Protein AF-A0A2V8PQN3-F1 (afdb_monomer)

Nearest PDB structures (foldseek):
  4ynn-assembly1_A  TM=1.897E-01  e=2.931E+00  Legionella pneumophila subsp. pneumophila str. Philadelphia 1
  4au2-assembly2_C  TM=2.249E-01  e=3.742E+00  Canis lupus familiaris
  3pv5-assembly1_C  TM=2.012E-01  e=5.078E+00  Legionella fallonii
  7vop-assembly1_O  TM=2.012E-01  e=6.482E+00  Xenopus laevis

Mean predicted aligned error: 11.82 Å

Foldseek 3Di:
DDDDDDDDDDDDDDDDDDDDDDDDDDPDPPDDPDPDAQKDKDWDQDPLFIWIWIAFDQAFLVVNQQVVLCNFPQSAAEAEDPVNRRDGDHDGDGGHTPLVVLCVSAVQKKWKWKWFFAQDVVQFIHTGTRYIYRDDPPDDDDPDDPVVVPQPQPPDDDDDDDPDPVRVVVVVVVCCVQWDWDADPQFIFTFHDFDQLVSNVVVVCVNLVAEEGERDPPAQVVNRRDTDGDGDGGHHVVRCRRHPHHRQKMWIWMARSNVRDIRTHYIYRHHNVVVVVVVVVDD

Structure (mmCIF, N/CA/C/O backbone):
data_AF-A0A2V8PQN3-F1
#
_entry.id   AF-A0A2V8PQN3-F1
#
loop_
_atom_site.group_PDB
_atom_site.id
_atom_site.type_symbol
_atom_site.label_atom_id
_atom_site.label_alt_id
_atom_site.label_comp_id
_atom_site.label_asym_id
_atom_site.label_entity_id
_atom_site.label_seq_id
_atom_site.pdbx_PDB_ins_code
_atom_site.Cartn_x
_atom_site.Cartn_y
_atom_site.Cartn_z
_atom_site.occupancy
_atom_site.B_iso_or_equiv
_atom_site.auth_seq_id
_atom_site.auth_comp_id
_atom_site.auth_asym_id
_atom_site.auth_atom_id
_atom_site.pdbx_PDB_model_num
ATOM 1 N N . MET A 1 1 ? -54.271 58.946 -7.258 1.00 37.59 1 MET A N 1
ATOM 2 C CA . MET A 1 1 ? -55.584 58.322 -7.532 1.00 37.59 1 MET A CA 1
ATOM 3 C C . MET A 1 1 ? -56.012 57.557 -6.284 1.00 37.59 1 MET A C 1
ATOM 5 O O . MET A 1 1 ? -55.137 57.056 -5.590 1.00 37.59 1 MET A O 1
ATOM 9 N N . PHE A 1 2 ? -57.313 57.516 -5.989 1.00 23.11 2 PHE A N 1
ATOM 10 C CA . PHE A 1 2 ? -57.946 56.608 -5.009 1.00 23.11 2 PHE A CA 1
ATOM 11 C C . PHE A 1 2 ? -57.901 55.151 -5.552 1.00 23.11 2 PHE A C 1
ATOM 13 O O . PHE A 1 2 ? -57.575 54.997 -6.727 1.00 23.11 2 PHE A O 1
ATOM 20 N N . ALA A 1 3 ? -58.197 54.039 -4.860 1.00 28.50 3 ALA A N 1
ATOM 21 C CA . ALA A 1 3 ? -58.683 53.682 -3.505 1.00 28.50 3 ALA A CA 1
ATOM 22 C C . ALA A 1 3 ? -58.125 52.260 -3.160 1.00 28.50 3 ALA A C 1
ATOM 24 O O . ALA A 1 3 ? -57.446 51.689 -4.008 1.00 28.50 3 ALA A O 1
ATOM 25 N N . GLY A 1 4 ? -58.346 51.583 -2.019 1.00 27.36 4 GLY A N 1
ATOM 26 C CA . GLY A 1 4 ? -59.127 51.795 -0.777 1.00 27.36 4 GLY A CA 1
ATOM 27 C C . GLY A 1 4 ? -58.642 50.785 0.307 1.00 27.36 4 GLY A C 1
ATOM 28 O O . GLY A 1 4 ? -57.874 49.890 -0.025 1.00 27.36 4 GLY A O 1
ATOM 29 N N . VAL A 1 5 ? -58.882 50.905 1.626 1.00 26.56 5 VAL A N 1
ATOM 30 C CA . VAL A 1 5 ? -60.178 50.873 2.364 1.00 26.56 5 VAL A CA 1
ATOM 31 C C . VAL A 1 5 ? -60.968 49.592 2.000 1.00 26.56 5 VAL A C 1
ATOM 33 O O . VAL A 1 5 ? -61.240 49.404 0.822 1.00 26.56 5 VAL A O 1
ATOM 36 N N . THR A 1 6 ? -61.349 48.642 2.875 1.00 31.36 6 THR A N 1
ATOM 37 C CA . THR A 1 6 ? -61.530 48.552 4.358 1.00 31.36 6 THR A CA 1
ATOM 38 C C . THR A 1 6 ? -61.310 47.085 4.807 1.00 31.36 6 THR A C 1
ATOM 40 O O . THR A 1 6 ? -61.286 46.205 3.954 1.00 31.36 6 THR A O 1
ATOM 43 N N . VAL A 1 7 ? -61.096 46.738 6.084 1.00 33.31 7 VAL A N 1
ATOM 44 C CA . VAL A 1 7 ? -62.106 46.376 7.127 1.00 33.31 7 VAL A CA 1
ATOM 45 C C . VAL A 1 7 ? -61.297 45.849 8.346 1.00 33.31 7 VAL A C 1
ATOM 47 O O . VAL A 1 7 ? -60.252 45.252 8.107 1.00 33.31 7 VAL A O 1
ATOM 50 N N . SER A 1 8 ? -61.668 45.866 9.638 1.00 34.38 8 SER A N 1
ATOM 51 C CA . SER A 1 8 ? -62.447 46.739 10.556 1.00 34.38 8 SER A CA 1
ATOM 52 C C . SER A 1 8 ? -62.322 46.120 11.971 1.00 34.38 8 SER A C 1
ATOM 54 O O . SER A 1 8 ? -62.414 44.899 12.068 1.00 34.38 8 SER A O 1
ATOM 56 N N . GLY A 1 9 ? -62.170 46.882 13.073 1.00 29.66 9 GLY A N 1
ATOM 57 C CA . GLY A 1 9 ? -62.086 46.242 14.411 1.00 29.66 9 GLY A CA 1
ATOM 58 C C . GLY A 1 9 ? -61.609 47.053 15.633 1.00 29.66 9 GLY A C 1
ATOM 59 O O . GLY A 1 9 ? -60.678 46.628 16.298 1.00 29.66 9 GLY A O 1
ATOM 60 N N . VAL A 1 10 ? -62.252 48.187 15.935 1.00 30.30 10 VAL A N 1
ATOM 61 C CA . VAL A 1 10 ? -62.466 48.775 17.291 1.00 30.30 10 VAL A CA 1
ATOM 62 C C . VAL A 1 10 ? -61.341 48.692 18.366 1.00 30.30 10 VAL A C 1
ATOM 64 O O . VAL A 1 10 ? -61.253 47.747 19.140 1.00 30.30 10 VAL A O 1
ATOM 67 N N . THR A 1 11 ? -60.596 49.798 18.488 1.00 26.70 11 THR A N 1
ATOM 68 C CA . THR A 1 11 ? -60.352 50.619 19.708 1.00 26.70 11 THR A CA 1
ATOM 69 C C . THR A 1 11 ? -60.222 49.992 21.115 1.00 26.70 11 THR A C 1
ATOM 71 O O . THR A 1 11 ? -61.223 49.558 21.673 1.00 26.70 11 THR A O 1
ATOM 74 N N . ILE A 1 12 ? -59.085 50.254 21.797 1.00 29.83 12 ILE A N 1
ATOM 75 C CA . ILE A 1 12 ? -59.033 50.782 23.192 1.00 29.83 12 ILE A CA 1
ATOM 76 C C . ILE A 1 12 ? -57.883 51.820 23.310 1.00 29.83 12 ILE A C 1
ATOM 78 O O . ILE A 1 12 ? -56.836 51.652 22.689 1.00 29.83 12 ILE A O 1
ATOM 82 N N . HIS A 1 13 ? -58.085 52.900 24.080 1.00 29.12 13 HIS A N 1
ATOM 83 C CA . HIS A 1 13 ? -57.122 53.991 24.337 1.00 29.12 13 HIS A CA 1
ATOM 84 C C . HIS A 1 13 ? -56.134 53.725 25.508 1.00 29.12 13 HIS A C 1
ATOM 86 O O . HIS A 1 13 ? -56.371 52.880 26.367 1.00 29.12 13 HIS A O 1
ATOM 92 N N . GLN A 1 14 ? -55.057 54.526 25.532 1.00 26.73 14 GLN A N 1
ATOM 93 C CA . GLN A 1 14 ? -54.122 54.867 26.639 1.00 26.73 14 GLN A CA 1
ATOM 94 C C . GLN A 1 14 ? -54.826 55.198 27.989 1.00 26.73 14 GLN A C 1
ATOM 96 O O . GLN A 1 14 ? -56.019 55.478 27.973 1.00 26.73 14 GLN A O 1
ATOM 101 N N . GLU A 1 15 ? -54.226 55.276 29.194 1.00 29.89 15 GLU A N 1
ATOM 102 C CA . GLU A 1 15 ? -52.849 55.257 29.776 1.00 29.89 15 GLU A CA 1
ATOM 103 C C . GLU A 1 15 ? -53.002 55.116 31.334 1.00 29.89 15 GLU A C 1
ATOM 105 O O . GLU A 1 15 ? -54.129 54.898 31.781 1.00 29.89 15 GLU A O 1
ATOM 110 N N . PRO A 1 16 ? -52.014 55.376 32.233 1.00 35.66 16 PRO A N 1
ATOM 111 C CA . PRO A 1 16 ? -50.565 55.118 32.232 1.00 35.66 16 PRO A CA 1
ATOM 112 C C . PRO A 1 16 ? -50.090 54.324 33.486 1.00 35.66 16 PRO A C 1
ATOM 114 O O . PRO A 1 16 ? -50.658 54.432 34.573 1.00 35.66 16 PRO A O 1
ATOM 117 N N . GLY A 1 17 ? -48.962 53.602 33.397 1.00 27.44 17 GLY A N 1
ATOM 118 C CA . GLY A 1 17 ? -48.440 52.768 34.500 1.00 27.44 17 GLY A CA 1
ATOM 119 C C . GLY A 1 17 ? -46.912 52.746 34.644 1.00 27.44 17 GLY A C 1
ATOM 120 O O . GLY A 1 17 ? -46.283 51.759 34.294 1.00 27.44 17 GLY A O 1
ATOM 121 N N . LYS A 1 18 ? -46.336 53.842 35.163 1.00 31.61 18 LYS A N 1
ATOM 122 C CA . LYS A 1 18 ? -44.946 54.040 35.660 1.00 31.61 18 LYS A CA 1
ATOM 123 C C . LYS A 1 18 ? -43.845 53.041 35.233 1.00 31.61 18 LYS A C 1
ATOM 125 O O . LYS A 1 18 ? -43.709 51.949 35.777 1.00 31.61 18 LYS A O 1
ATOM 130 N N . LEU A 1 19 ? -42.913 53.563 34.432 1.00 32.84 19 LEU A N 1
ATOM 131 C CA . LEU A 1 19 ? -41.550 53.051 34.243 1.00 32.84 19 LEU A CA 1
ATOM 132 C C . LEU A 1 19 ? -40.841 52.688 35.564 1.00 32.84 19 LEU A C 1
ATOM 134 O O . LEU A 1 19 ? -40.749 53.518 36.471 1.00 32.84 19 LEU A O 1
ATOM 138 N N . LYS A 1 20 ? -40.171 51.530 35.581 1.00 32.00 20 LYS A N 1
ATOM 139 C CA . LYS A 1 20 ? -38.847 51.384 36.205 1.00 32.00 20 LYS A CA 1
ATOM 140 C C . LYS A 1 20 ? -37.936 50.565 35.296 1.00 32.00 20 LYS A C 1
ATOM 142 O O . LYS A 1 20 ? -38.192 49.394 35.040 1.00 32.00 20 LYS A O 1
ATOM 147 N N . GLN A 1 21 ? -36.860 51.196 34.835 1.00 36.12 21 GLN A N 1
ATOM 148 C CA . GLN A 1 21 ? -35.720 50.493 34.256 1.00 36.12 21 GLN A CA 1
ATOM 149 C C . GLN A 1 21 ? -35.098 49.581 35.319 1.00 36.12 21 GLN A C 1
ATOM 151 O O . GLN A 1 21 ? -34.947 49.987 36.471 1.00 36.12 21 GLN A O 1
ATOM 156 N N . ASN A 1 22 ? -34.652 48.397 34.912 1.00 32.12 22 ASN A N 1
ATOM 157 C CA . ASN A 1 22 ? -33.513 47.747 35.546 1.00 32.12 22 ASN A CA 1
ATOM 158 C C . ASN A 1 22 ? -32.646 47.140 34.443 1.00 32.12 22 ASN A C 1
ATOM 160 O O . ASN A 1 22 ? -33.161 46.532 33.505 1.00 32.12 22 ASN A O 1
ATOM 164 N N . ALA A 1 23 ? -31.344 47.405 34.509 1.00 34.22 23 ALA A N 1
ATOM 165 C CA . ALA A 1 23 ? -30.432 47.185 33.395 1.00 34.22 23 ALA A CA 1
ATOM 166 C C . ALA A 1 23 ? -30.283 45.695 33.051 1.00 34.22 23 ALA A C 1
ATOM 168 O O . ALA A 1 23 ? -30.083 44.855 33.932 1.00 34.22 23 ALA A O 1
ATOM 169 N N . ALA A 1 24 ? -30.317 45.383 31.754 1.00 37.66 24 ALA A N 1
ATOM 170 C CA . ALA A 1 24 ? -30.002 44.053 31.258 1.00 37.66 24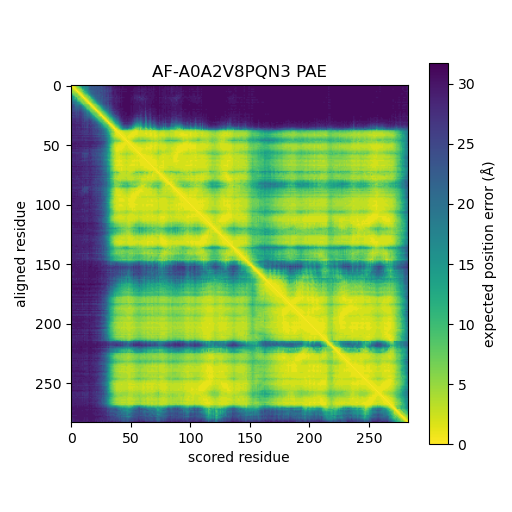 ALA A CA 1
ATOM 171 C C . ALA A 1 24 ? -28.520 43.743 31.519 1.00 37.66 24 ALA A C 1
ATOM 173 O O . ALA A 1 24 ? -27.625 44.303 30.885 1.00 37.66 24 ALA A O 1
ATOM 174 N N . LYS A 1 25 ? -28.262 42.836 32.461 1.00 35.97 25 LYS A N 1
ATOM 175 C CA . LYS A 1 25 ? -26.946 42.224 32.646 1.00 35.97 25 LYS A CA 1
ATOM 176 C C . LYS A 1 25 ? -26.734 41.248 31.478 1.00 35.97 25 LYS A C 1
ATOM 178 O O . LYS A 1 25 ? -27.606 40.400 31.282 1.00 35.97 25 LYS A O 1
ATOM 183 N N . PRO A 1 26 ? -25.650 41.346 30.686 1.00 38.25 26 PRO A N 1
ATOM 184 C CA . PRO A 1 26 ? -25.450 40.440 29.562 1.00 38.25 26 PRO A CA 1
ATOM 185 C C . PRO A 1 26 ? -25.343 39.004 30.078 1.00 38.25 26 PRO A C 1
ATOM 187 O O . PRO A 1 26 ? -24.564 38.716 30.988 1.00 38.25 26 PRO A O 1
ATOM 190 N N . ALA A 1 27 ? -26.161 38.114 29.517 1.00 37.09 27 ALA A N 1
ATOM 191 C CA . ALA A 1 27 ? -26.140 36.701 29.854 1.00 37.09 27 ALA A CA 1
ATOM 192 C C . ALA A 1 27 ? -24.872 36.072 29.269 1.00 37.09 27 ALA A C 1
ATOM 194 O O . ALA A 1 27 ? -24.815 35.739 28.087 1.00 37.09 27 ALA A O 1
ATOM 195 N N . THR A 1 28 ? -23.838 35.931 30.098 1.00 36.22 28 THR A N 1
ATOM 196 C CA . THR A 1 28 ? -22.641 35.175 29.739 1.00 36.22 28 THR A CA 1
ATOM 197 C C . THR A 1 28 ? -23.037 33.714 29.566 1.00 36.22 28 THR A C 1
ATOM 199 O O . THR A 1 28 ? -23.282 33.019 30.553 1.00 36.22 28 THR A O 1
ATOM 202 N N . THR A 1 29 ? -23.108 33.241 28.323 1.00 39.56 29 THR A N 1
ATOM 203 C CA . THR A 1 29 ? -23.334 31.828 28.010 1.00 39.56 29 THR A CA 1
ATOM 204 C C . THR A 1 29 ? -22.113 31.027 28.457 1.00 39.56 29 THR A C 1
ATOM 206 O O . THR A 1 29 ? -21.185 30.799 27.684 1.00 39.56 29 THR A O 1
ATOM 209 N N . GLN A 1 30 ? -22.075 30.639 29.733 1.00 38.62 30 GLN A N 1
ATOM 210 C CA . GLN A 1 30 ? -21.063 29.722 30.238 1.00 38.62 30 GLN A CA 1
ATOM 211 C C . GLN A 1 30 ? -21.234 28.393 29.509 1.00 38.62 30 GLN A C 1
ATOM 213 O O . GLN A 1 30 ? -22.208 27.673 29.728 1.00 38.62 30 GLN A O 1
ATOM 218 N N . ALA A 1 31 ? -20.285 28.082 28.626 1.00 44.09 31 ALA A N 1
ATOM 219 C CA . ALA A 1 31 ? -20.165 26.755 28.055 1.00 44.09 31 ALA A CA 1
ATOM 220 C C . ALA A 1 31 ? -20.053 25.753 29.210 1.00 44.09 31 ALA A C 1
ATOM 222 O O . ALA A 1 31 ? -19.140 25.848 30.036 1.00 44.09 31 ALA A O 1
ATOM 223 N N . SER A 1 32 ? -21.003 24.820 29.289 1.00 43.53 32 SER A N 1
ATOM 224 C CA . SER A 1 32 ? -20.960 23.738 30.269 1.00 43.53 32 SER A CA 1
ATOM 225 C C . SER A 1 32 ? -19.618 23.011 30.154 1.00 43.53 32 SER A C 1
ATOM 227 O O . SER A 1 32 ? -19.203 22.729 29.025 1.00 43.53 32 SER A O 1
ATOM 229 N N . PRO A 1 33 ? -18.936 22.688 31.270 1.00 45.19 33 PRO A N 1
ATOM 230 C CA . PRO A 1 33 ? -17.645 22.019 31.218 1.00 45.19 33 PRO A CA 1
ATOM 231 C C . PRO A 1 33 ? -17.785 20.721 30.425 1.00 45.19 33 PRO A C 1
ATOM 233 O O . PRO A 1 33 ? -18.570 19.835 30.776 1.00 45.19 33 PRO A O 1
ATOM 236 N N . GLN A 1 34 ? -17.050 20.659 29.318 1.00 48.66 34 GLN A N 1
ATOM 237 C CA . GLN A 1 34 ? -17.085 19.568 28.359 1.00 48.66 34 GLN A CA 1
ATOM 238 C C . GLN A 1 34 ? -16.686 18.288 29.096 1.00 48.66 34 GLN A C 1
ATOM 240 O O . GLN A 1 34 ? -15.529 18.133 29.486 1.00 48.66 34 GLN A O 1
ATOM 245 N N . LYS A 1 35 ? -17.663 17.405 29.367 1.00 59.88 35 LYS A N 1
ATOM 246 C CA . LYS A 1 35 ? -17.415 16.143 30.079 1.00 59.88 35 LYS A CA 1
ATOM 247 C C . LYS A 1 35 ? -16.277 15.423 29.369 1.00 59.88 35 LYS A C 1
ATOM 249 O O . LYS A 1 35 ? -16.424 15.079 28.197 1.00 59.88 35 LYS A O 1
ATOM 254 N N . HIS A 1 36 ? -15.175 15.188 30.079 1.00 59.25 36 HIS A N 1
ATOM 255 C CA . HIS A 1 36 ? -14.107 14.354 29.550 1.00 59.25 36 HIS A CA 1
ATOM 256 C C . HIS A 1 36 ? -14.713 13.004 29.136 1.00 59.25 36 HIS A C 1
ATOM 258 O O . HIS A 1 36 ? -15.457 12.420 29.935 1.00 59.25 36 HIS A O 1
ATOM 264 N N . PRO A 1 37 ? -14.465 12.534 27.900 1.00 72.62 37 PRO A N 1
ATOM 265 C CA . PRO A 1 37 ? -14.999 11.260 27.447 1.00 72.62 37 PRO A CA 1
ATOM 266 C C . PRO A 1 37 ? -14.569 10.136 28.395 1.00 72.62 37 PRO A C 1
ATOM 268 O O . PRO A 1 37 ? -13.465 10.147 28.938 1.00 72.62 37 PRO A O 1
ATOM 271 N N . THR A 1 38 ? -15.428 9.130 28.577 1.00 84.81 38 THR A N 1
ATOM 272 C CA . THR A 1 38 ? -15.134 7.916 29.370 1.00 84.81 38 THR A CA 1
ATOM 273 C C . THR A 1 38 ? -14.190 6.953 28.642 1.00 84.81 38 THR A C 1
ATOM 275 O O . THR A 1 38 ? -14.212 5.740 28.866 1.00 84.81 38 THR A O 1
ATOM 278 N N . TRP A 1 39 ? -13.399 7.496 27.722 1.00 93.81 39 TRP A N 1
ATOM 279 C CA . TRP A 1 39 ? -12.492 6.800 26.838 1.00 93.81 39 TRP A CA 1
ATOM 280 C C . TRP A 1 39 ? -11.350 7.729 26.417 1.00 93.81 39 TRP A C 1
ATOM 282 O O . TRP A 1 39 ? -11.474 8.955 26.448 1.00 93.81 39 TRP A O 1
ATOM 292 N N . ARG A 1 40 ? -10.224 7.133 26.034 1.00 95.12 40 ARG A N 1
ATOM 293 C CA . ARG A 1 40 ? -9.033 7.811 25.529 1.00 95.12 40 ARG A CA 1
ATOM 294 C C . ARG A 1 40 ? -8.425 6.973 24.415 1.00 95.12 40 ARG A C 1
ATOM 296 O O . ARG A 1 40 ? -8.264 5.768 24.570 1.00 95.12 40 ARG A O 1
ATOM 303 N N . VAL A 1 41 ? -8.022 7.651 23.349 1.00 96.38 41 VAL A N 1
ATOM 304 C CA . VAL A 1 41 ? -7.117 7.129 22.323 1.00 96.38 41 VAL A CA 1
ATOM 305 C C . VAL A 1 41 ? -5.797 7.884 22.432 1.00 96.38 41 VAL A C 1
ATOM 307 O O . VAL A 1 41 ? -5.792 9.087 22.714 1.00 96.38 41 VAL A O 1
ATOM 310 N N . LYS A 1 42 ? -4.685 7.193 22.197 1.00 97.00 42 LYS A N 1
ATOM 311 C CA . LYS A 1 42 ? -3.370 7.800 21.984 1.00 97.00 42 LYS A CA 1
ATOM 312 C C . LYS A 1 42 ? -2.718 7.131 20.780 1.00 97.00 42 LYS A C 1
ATOM 314 O O . LYS A 1 42 ? -2.602 5.911 20.774 1.00 97.00 42 LYS A O 1
ATOM 319 N N . VAL A 1 43 ? -2.264 7.912 19.807 1.00 96.25 43 VAL A N 1
ATOM 320 C CA . VAL A 1 43 ? -1.407 7.442 18.712 1.00 96.25 43 VAL A CA 1
ATOM 321 C C . VAL A 1 43 ? -0.012 8.046 18.877 1.00 96.25 43 VAL A C 1
ATOM 323 O O . VAL A 1 43 ? 0.123 9.227 19.200 1.00 96.25 43 VAL A O 1
ATOM 326 N N . VAL A 1 44 ? 1.025 7.231 18.697 1.00 94.94 44 VAL A N 1
ATOM 327 C CA . VAL A 1 44 ? 2.441 7.629 18.730 1.00 94.94 44 VAL A CA 1
ATOM 328 C C . VAL A 1 44 ? 3.119 7.086 17.475 1.00 94.94 44 VAL A C 1
ATOM 330 O O . VAL A 1 44 ? 2.879 5.943 17.105 1.00 94.94 44 VAL A O 1
ATOM 333 N N . GLU A 1 45 ? 3.946 7.891 16.812 1.00 90.69 45 GLU A N 1
ATOM 334 C CA . GLU A 1 45 ? 4.811 7.433 15.716 1.00 90.69 45 GLU A CA 1
ATOM 335 C C . GLU A 1 45 ? 6.155 7.003 16.324 1.00 90.69 45 GLU A C 1
ATOM 337 O O . GLU A 1 45 ? 6.811 7.815 16.977 1.00 90.69 45 GLU A O 1
ATOM 342 N N . ASP A 1 46 ? 6.546 5.741 16.138 1.00 86.25 46 ASP A N 1
ATOM 343 C CA . ASP A 1 46 ? 7.847 5.200 16.553 1.00 86.25 46 ASP A CA 1
ATOM 344 C C . ASP A 1 46 ? 8.481 4.442 15.379 1.00 86.25 46 ASP A C 1
ATOM 346 O O . ASP A 1 46 ? 7.799 3.711 14.663 1.00 86.25 46 ASP A O 1
ATOM 350 N N . PHE A 1 47 ? 9.761 4.702 15.105 1.00 81.38 47 PHE A N 1
ATOM 351 C CA . PHE A 1 47 ? 10.479 4.261 13.892 1.00 81.38 47 PHE A CA 1
ATOM 352 C C . PHE A 1 47 ? 9.713 4.451 12.557 1.00 81.38 47 PHE A C 1
ATOM 354 O O . PHE A 1 47 ? 9.936 3.730 11.588 1.00 81.38 47 PHE A O 1
ATOM 361 N N . GLY A 1 48 ? 8.822 5.449 12.479 1.00 80.25 48 GLY A N 1
ATOM 362 C CA . GLY A 1 48 ? 7.992 5.728 11.299 1.00 80.25 48 GLY A CA 1
ATOM 363 C C . GLY A 1 48 ? 6.705 4.899 11.192 1.00 80.25 48 GLY A C 1
ATOM 364 O O . GLY A 1 48 ? 5.954 5.091 10.237 1.00 80.25 48 GLY A O 1
ATOM 365 N N . ALA A 1 49 ? 6.420 4.031 12.167 1.00 87.62 49 ALA A N 1
ATOM 366 C CA . ALA A 1 49 ? 5.188 3.257 12.270 1.00 87.62 49 ALA A CA 1
ATOM 367 C C . ALA A 1 49 ? 4.257 3.820 13.371 1.00 87.62 49 ALA A C 1
ATOM 369 O O . ALA A 1 49 ? 4.728 4.221 14.439 1.00 87.62 49 ALA A O 1
ATOM 370 N N . PRO A 1 50 ? 2.931 3.869 13.151 1.00 93.56 50 PRO A N 1
ATOM 371 C CA . PRO A 1 50 ? 1.974 4.290 14.170 1.00 93.56 50 PRO A CA 1
ATOM 372 C C . PRO A 1 50 ? 1.622 3.165 15.161 1.00 93.56 50 PRO A C 1
ATOM 374 O O . PRO A 1 50 ? 1.152 2.094 14.775 1.00 93.56 50 PRO A O 1
ATOM 377 N N . PHE A 1 51 ? 1.758 3.462 16.452 1.00 96.31 51 PHE A N 1
ATOM 378 C CA . PHE A 1 51 ? 1.316 2.643 17.581 1.00 96.31 51 PHE A CA 1
ATOM 379 C C . PHE A 1 51 ? 0.115 3.293 18.272 1.00 96.31 51 PHE A C 1
ATOM 381 O O . PHE A 1 51 ? 0.071 4.513 18.442 1.00 96.31 51 PHE A O 1
ATOM 388 N N . VAL A 1 52 ? -0.857 2.484 18.690 1.00 97.75 52 VAL A N 1
ATOM 389 C CA . VAL A 1 52 ? -2.150 2.924 19.224 1.00 97.75 52 VAL A CA 1
ATOM 390 C C . VAL A 1 52 ? -2.385 2.336 20.620 1.00 97.75 52 VAL A C 1
ATOM 392 O O . VAL A 1 52 ? -2.262 1.128 20.825 1.00 97.75 52 VAL A O 1
ATOM 395 N N . SER A 1 53 ? -2.786 3.190 21.561 1.00 98.00 53 SER A N 1
ATOM 396 C CA . SER A 1 53 ? -3.433 2.810 22.823 1.00 98.00 53 SER A CA 1
ATOM 397 C C . SER A 1 53 ? -4.911 3.199 22.788 1.00 98.00 53 SER A C 1
ATOM 399 O O . SER A 1 53 ? -5.253 4.299 22.335 1.00 98.00 53 SER A O 1
ATOM 401 N N . VAL A 1 54 ? -5.777 2.346 23.333 1.00 97.62 54 VAL A N 1
ATOM 402 C CA . VAL A 1 54 ? -7.201 2.623 23.552 1.00 97.62 54 VAL A CA 1
ATOM 403 C C . VAL A 1 54 ? -7.587 2.160 24.949 1.00 97.62 54 VAL A C 1
ATOM 405 O O . VAL A 1 54 ? -7.482 0.981 25.266 1.00 97.62 54 VAL A O 1
ATOM 408 N N . HIS A 1 55 ? -8.130 3.075 25.749 1.00 97.38 55 HIS A N 1
ATOM 409 C CA . HIS A 1 55 ? -8.857 2.732 26.970 1.00 97.38 55 HIS A CA 1
ATOM 410 C C . HIS A 1 55 ? -10.293 3.207 26.790 1.00 97.38 55 HIS A C 1
ATOM 412 O O . HIS A 1 55 ? -10.530 4.410 26.672 1.00 97.38 55 HIS A O 1
ATOM 418 N N . ALA A 1 56 ? -11.261 2.298 26.748 1.00 96.19 56 ALA A N 1
ATOM 419 C CA . ALA A 1 56 ? -12.658 2.622 26.493 1.00 96.19 56 ALA A CA 1
ATOM 420 C C . ALA A 1 56 ? -13.591 1.791 27.375 1.00 96.19 56 ALA A C 1
ATOM 422 O O . ALA A 1 56 ? -13.471 0.572 27.462 1.00 96.19 56 ALA A O 1
ATOM 423 N N . LYS A 1 57 ? -14.583 2.441 27.996 1.00 94.94 57 LYS A N 1
ATOM 424 C CA . LYS A 1 57 ? -15.637 1.759 28.759 1.00 94.94 57 LYS A CA 1
ATOM 425 C C . LYS A 1 57 ? -17.010 2.231 28.305 1.00 94.94 57 LYS A C 1
ATOM 427 O O . LYS A 1 57 ? -17.417 3.347 28.629 1.00 94.94 57 LYS A O 1
ATOM 432 N N . LYS A 1 58 ? -17.720 1.360 27.579 1.00 92.69 58 LYS A N 1
ATOM 433 C CA . LYS A 1 58 ? -19.006 1.644 26.914 1.00 92.69 58 LYS A CA 1
ATOM 434 C C . LYS A 1 58 ? -18.968 2.932 26.073 1.00 92.69 58 LYS A C 1
ATOM 436 O O . LYS A 1 58 ? -19.903 3.728 26.111 1.00 92.69 58 LYS A O 1
ATOM 441 N N . ALA A 1 59 ? -17.866 3.146 25.359 1.00 93.38 59 ALA A N 1
ATOM 442 C CA . ALA A 1 59 ? -17.702 4.262 24.432 1.00 93.38 59 ALA A CA 1
ATOM 443 C C . ALA A 1 59 ? -18.409 3.964 23.109 1.00 93.38 59 ALA A C 1
ATOM 445 O O . ALA A 1 59 ? -18.492 2.802 22.721 1.00 93.38 59 ALA A O 1
ATOM 446 N N . LEU A 1 60 ? -18.876 4.981 22.386 1.00 93.19 60 LEU A N 1
ATOM 447 C CA . LEU A 1 60 ? -19.387 4.765 21.036 1.00 93.19 60 LEU A CA 1
ATOM 448 C C . LEU A 1 60 ? -18.219 4.417 20.103 1.00 93.19 60 LEU A C 1
ATOM 450 O O . LEU A 1 60 ? -17.225 5.143 20.052 1.00 93.19 60 LEU A O 1
ATOM 454 N N . PHE A 1 61 ? -18.326 3.301 19.380 1.00 93.12 61 PHE A N 1
ATOM 455 C CA . PHE A 1 61 ? -17.244 2.795 18.536 1.00 93.12 61 PHE A CA 1
ATOM 456 C C . PHE A 1 61 ? -16.818 3.810 17.466 1.00 93.12 61 PHE A C 1
ATOM 458 O O . PHE A 1 61 ? -15.622 4.006 17.252 1.00 93.12 61 PHE A O 1
ATOM 465 N N . SER A 1 62 ? -17.776 4.520 16.855 1.00 92.75 62 SER A N 1
ATOM 466 C CA . SER A 1 62 ? -17.486 5.563 15.862 1.00 92.75 62 SER A CA 1
ATOM 467 C C . SER A 1 62 ? -16.603 6.688 16.396 1.00 92.75 62 SER A C 1
ATOM 469 O O . SER A 1 62 ? -15.787 7.213 15.642 1.00 92.75 62 SER A O 1
ATOM 471 N N . ASP A 1 63 ? -16.739 7.050 17.672 1.00 93.94 63 ASP A N 1
ATOM 472 C CA . ASP A 1 63 ? -16.004 8.168 18.269 1.00 93.94 63 ASP A CA 1
ATOM 473 C C . ASP A 1 63 ? -14.545 7.773 18.514 1.00 93.94 63 ASP A C 1
ATOM 475 O O . ASP A 1 63 ? -13.626 8.506 18.147 1.00 93.94 63 ASP A O 1
ATOM 479 N N . VAL A 1 64 ? -14.336 6.568 19.057 1.00 94.62 64 VAL A N 1
ATOM 480 C CA . VAL A 1 64 ? -13.004 5.980 19.266 1.00 94.62 64 VAL A CA 1
ATOM 481 C C . VAL A 1 64 ? -12.295 5.784 17.926 1.00 94.62 64 VAL A C 1
ATOM 483 O O . VAL A 1 64 ? -11.152 6.209 17.764 1.00 94.62 64 VAL A O 1
ATOM 486 N N . ALA A 1 65 ? -12.985 5.201 16.942 1.00 94.88 65 ALA A N 1
ATOM 487 C CA . ALA A 1 65 ? -12.448 4.977 15.606 1.00 94.88 65 ALA A CA 1
ATOM 488 C C . ALA A 1 65 ? -12.061 6.301 14.918 1.00 94.88 65 ALA A C 1
ATOM 490 O O . ALA A 1 65 ? -10.952 6.423 14.401 1.00 94.88 65 ALA A O 1
ATOM 491 N N . SER A 1 66 ? -12.930 7.319 14.976 1.00 94.00 66 SER A N 1
ATOM 492 C CA . SER A 1 66 ? -12.660 8.649 14.405 1.00 94.00 66 SER A CA 1
ATOM 493 C C . SER A 1 66 ? -11.471 9.346 15.069 1.00 94.00 66 SER A C 1
ATOM 495 O O . SER A 1 66 ? -10.693 10.011 14.388 1.00 94.00 66 SER A O 1
ATOM 497 N N . GLU A 1 67 ? -11.292 9.182 16.383 1.00 95.19 67 GLU A N 1
ATOM 498 C CA . GLU A 1 67 ? -10.160 9.765 17.106 1.00 95.19 67 GLU A CA 1
ATOM 499 C C . GLU A 1 67 ? -8.820 9.111 16.725 1.00 95.19 67 GLU A C 1
ATOM 501 O O . GLU A 1 67 ? -7.820 9.822 16.617 1.00 95.19 67 GLU A O 1
ATOM 506 N N . ILE A 1 68 ? -8.791 7.800 16.439 1.00 95.25 68 ILE A N 1
ATOM 507 C CA . ILE A 1 68 ? -7.603 7.130 15.872 1.00 95.25 68 ILE A CA 1
ATOM 508 C C . ILE A 1 68 ? -7.230 7.790 14.539 1.00 95.25 68 ILE A C 1
ATOM 510 O O . ILE A 1 68 ? -6.097 8.242 14.369 1.00 95.25 68 ILE A O 1
ATOM 514 N N . GLY A 1 69 ? -8.198 7.937 13.626 1.00 93.94 69 GLY A N 1
ATOM 515 C CA . GLY A 1 69 ? -7.996 8.628 12.346 1.00 93.94 69 GLY A CA 1
ATOM 516 C C . GLY A 1 69 ? -7.491 10.062 12.500 1.00 93.94 69 GLY A C 1
ATOM 517 O O . GLY A 1 69 ? -6.569 10.479 11.801 1.00 93.94 69 GLY A O 1
ATOM 518 N N . ARG A 1 70 ? -8.042 10.805 13.468 1.00 95.56 70 ARG A N 1
ATOM 519 C CA . ARG A 1 70 ? -7.659 12.191 13.770 1.00 95.56 70 ARG A CA 1
ATOM 520 C C . ARG A 1 70 ? -6.229 12.327 14.307 1.00 95.56 70 ARG A C 1
ATOM 522 O O . ARG A 1 70 ? -5.600 13.355 14.057 1.00 95.56 70 ARG A O 1
ATOM 529 N N . GLN A 1 71 ? -5.744 11.353 15.080 1.00 93.88 71 GLN A N 1
ATOM 530 C CA . GLN A 1 71 ? -4.397 11.375 15.662 1.00 93.88 71 GLN A CA 1
ATOM 531 C C . GLN A 1 71 ? -3.317 10.793 14.734 1.00 93.88 71 GLN A C 1
ATOM 533 O O . GLN A 1 71 ? -2.142 11.112 14.910 1.00 93.88 71 GLN A O 1
ATOM 538 N N . LEU A 1 72 ? -3.684 9.990 13.729 1.00 91.25 72 LEU A N 1
ATOM 539 C CA . LEU A 1 72 ? -2.755 9.559 12.681 1.00 91.25 72 LEU A CA 1
ATOM 540 C C . LEU A 1 72 ? -2.243 10.759 11.863 1.00 91.25 72 LEU A C 1
ATOM 542 O O . LEU A 1 72 ? -2.999 11.670 11.523 1.00 91.25 72 LEU A O 1
ATOM 546 N N . LYS A 1 73 ? -0.955 10.727 11.494 1.00 80.75 73 LYS A N 1
ATOM 547 C CA . LYS A 1 73 ? -0.215 11.811 10.814 1.00 80.75 73 LYS A CA 1
ATOM 548 C C . LYS A 1 73 ? -0.938 12.404 9.598 1.00 80.75 73 LYS A C 1
ATOM 550 O O . LYS A 1 73 ? -0.976 13.621 9.436 1.00 80.75 73 LYS A O 1
ATOM 555 N N . LEU A 1 74 ? -1.543 11.546 8.774 1.00 79.00 74 LEU A N 1
ATOM 556 C CA . LEU A 1 74 ? -2.259 11.930 7.552 1.00 79.00 74 LEU A CA 1
ATOM 557 C C . LEU A 1 74 ? -3.736 12.317 7.781 1.00 79.00 74 LEU A C 1
ATOM 559 O O . LEU A 1 74 ? -4.451 12.553 6.812 1.00 79.00 74 LEU A O 1
ATOM 563 N N . LYS A 1 75 ? -4.207 12.394 9.039 1.00 88.06 75 LYS A N 1
ATOM 564 C CA . LYS A 1 75 ? -5.625 12.604 9.409 1.00 88.06 75 LYS A CA 1
ATOM 565 C C . LYS A 1 75 ? -6.544 11.608 8.694 1.00 88.06 75 LYS A C 1
ATOM 567 O O . LYS A 1 75 ? -7.504 11.984 8.023 1.00 88.06 75 LYS A O 1
ATOM 572 N N . VAL A 1 76 ? -6.171 10.338 8.811 1.00 89.81 76 VAL A N 1
ATOM 573 C CA . VAL A 1 76 ? -6.675 9.208 8.027 1.00 89.81 76 VAL A CA 1
ATOM 574 C C . VAL A 1 76 ? -8.203 9.120 8.110 1.00 89.81 76 VAL A C 1
ATOM 576 O O . VAL A 1 76 ? -8.732 8.933 9.207 1.00 89.81 76 VAL A O 1
ATOM 579 N N . PRO A 1 77 ? -8.929 9.238 6.980 1.00 92.06 77 PRO A N 1
ATOM 580 C CA . PRO A 1 77 ? -10.364 9.001 6.928 1.00 92.06 77 PRO A CA 1
ATOM 581 C C . PRO A 1 77 ? -10.739 7.614 7.447 1.00 92.06 77 PRO A C 1
ATOM 583 O O . PRO A 1 77 ? -10.136 6.601 7.084 1.00 92.06 77 PRO A O 1
ATOM 586 N N . ILE A 1 78 ? -11.776 7.584 8.281 1.00 92.88 78 ILE A N 1
ATOM 587 C CA . ILE A 1 78 ? -12.289 6.371 8.909 1.00 92.88 78 ILE A CA 1
ATOM 588 C C . ILE A 1 78 ? -13.705 6.119 8.405 1.00 92.88 78 ILE A C 1
ATOM 590 O O . ILE A 1 78 ? -14.613 6.920 8.633 1.00 92.88 78 ILE A O 1
ATOM 594 N N . HIS A 1 79 ? -13.901 4.986 7.744 1.00 92.44 79 HIS A N 1
ATOM 595 C CA . HIS A 1 79 ? -15.206 4.523 7.299 1.00 92.44 79 HIS A CA 1
ATOM 596 C C . HIS A 1 79 ? -15.696 3.430 8.241 1.00 92.44 79 HIS A C 1
ATOM 598 O O . HIS A 1 79 ? -15.331 2.268 8.108 1.00 92.44 79 HIS A O 1
ATOM 604 N N . VAL A 1 80 ? -16.542 3.807 9.195 1.00 90.81 80 VAL A N 1
ATOM 605 C CA . VAL A 1 80 ? -17.316 2.852 9.995 1.00 90.81 80 VAL A CA 1
ATOM 606 C C . VAL A 1 80 ? -18.637 2.591 9.274 1.00 90.81 80 VAL A C 1
ATOM 608 O O . VAL A 1 80 ? -19.294 3.546 8.851 1.00 90.81 80 VAL A O 1
ATOM 611 N N . THR A 1 81 ? -19.043 1.332 9.121 1.00 87.56 81 THR A N 1
ATOM 612 C CA . THR A 1 81 ? -20.351 0.976 8.542 1.00 87.56 81 THR A CA 1
ATOM 613 C C . THR A 1 81 ? -21.496 1.215 9.528 1.00 87.56 81 THR A C 1
ATOM 615 O O . THR A 1 81 ? -21.281 1.312 10.736 1.00 87.56 81 THR A O 1
ATOM 618 N N . ASP A 1 82 ? -22.740 1.325 9.052 1.00 84.62 82 ASP A N 1
ATOM 619 C CA . ASP A 1 82 ? -23.877 1.678 9.921 1.00 84.62 82 ASP A CA 1
ATOM 620 C C . ASP A 1 82 ? -24.120 0.658 11.046 1.00 84.62 82 ASP A C 1
ATOM 622 O O . ASP A 1 82 ? -24.474 1.049 12.162 1.00 84.62 82 ASP A O 1
ATOM 626 N N . LYS A 1 83 ? -23.834 -0.627 10.794 1.00 79.12 83 LYS A N 1
ATOM 627 C CA . LYS A 1 83 ? -23.870 -1.698 11.802 1.00 79.12 83 LYS A CA 1
ATOM 628 C C . LYS A 1 83 ? -22.802 -1.534 12.885 1.00 79.12 83 LYS A C 1
ATOM 630 O O . LYS A 1 83 ? -23.068 -1.838 14.047 1.00 79.12 83 LYS A O 1
ATOM 635 N N . ALA A 1 84 ? -21.608 -1.063 12.522 1.00 79.44 84 ALA A N 1
ATOM 636 C CA . ALA A 1 84 ? -20.502 -0.851 13.453 1.00 79.44 84 ALA A CA 1
ATOM 637 C C . ALA A 1 84 ? -20.612 0.489 14.212 1.00 79.44 84 ALA A C 1
ATOM 639 O O . ALA A 1 84 ? -20.241 0.560 15.382 1.00 79.44 84 ALA A O 1
ATOM 640 N N . LYS A 1 85 ? -21.189 1.542 13.607 1.00 83.50 85 LYS A N 1
ATOM 641 C CA . LYS A 1 85 ? -21.307 2.889 14.215 1.00 83.50 85 LYS A CA 1
ATOM 642 C C . LYS A 1 85 ? -21.993 2.886 15.580 1.00 83.50 85 LYS A C 1
ATOM 644 O O . LYS A 1 85 ? -21.566 3.615 16.468 1.00 83.50 85 LYS A O 1
ATOM 649 N N . GLN A 1 86 ? -23.054 2.094 15.740 1.00 82.94 86 GLN A N 1
ATOM 650 C CA . GLN A 1 86 ? -23.878 2.081 16.957 1.00 82.94 86 GLN A CA 1
ATOM 651 C C . GLN A 1 86 ? -23.324 1.180 18.074 1.00 82.94 86 GLN A C 1
ATOM 653 O O .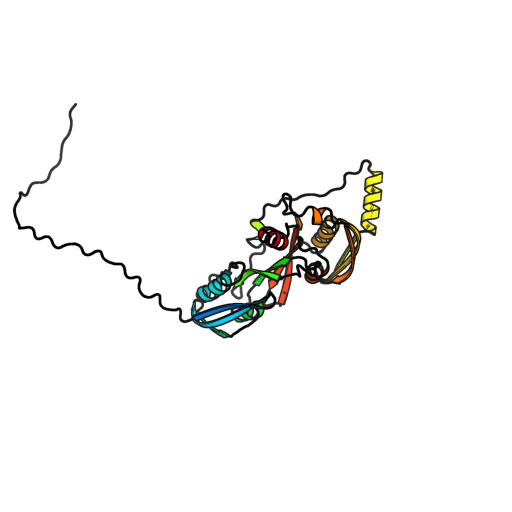 GLN A 1 86 ? -23.905 1.118 19.158 1.00 82.94 86 GLN A O 1
ATOM 658 N N . GLN A 1 87 ? -22.225 0.462 17.830 1.00 88.06 87 GLN A N 1
ATOM 659 C CA . GLN A 1 87 ? -21.671 -0.474 18.804 1.00 88.06 87 GLN A CA 1
ATOM 660 C C . GLN A 1 87 ? -21.004 0.268 19.967 1.00 88.06 87 GLN A C 1
ATOM 662 O O . GLN A 1 87 ? -20.370 1.310 19.789 1.00 88.06 87 GLN A O 1
ATOM 667 N N . LEU A 1 88 ? -21.141 -0.286 21.174 1.00 92.75 88 LEU A N 1
ATOM 668 C CA . LEU A 1 88 ? -20.467 0.227 22.363 1.00 92.75 88 LEU A CA 1
ATOM 669 C C . LEU A 1 88 ? -19.181 -0.560 22.614 1.00 92.75 88 LEU A C 1
ATOM 671 O O . LEU A 1 88 ? -19.224 -1.711 23.047 1.00 92.75 88 LEU A O 1
ATOM 675 N N . LEU A 1 89 ? -18.040 0.088 22.401 1.00 93.00 89 LEU A N 1
ATOM 676 C CA . LEU A 1 89 ? -16.726 -0.465 22.684 1.00 93.00 89 LEU A CA 1
ATOM 677 C C . LEU A 1 89 ? -16.459 -0.483 24.195 1.00 93.00 89 LEU A C 1
ATOM 679 O O . LEU A 1 89 ? -16.633 0.516 24.902 1.00 93.00 89 LEU A O 1
ATOM 683 N N . THR A 1 90 ? -15.992 -1.625 24.690 1.00 94.94 90 THR A N 1
ATOM 684 C CA . THR A 1 90 ? -15.297 -1.733 25.976 1.00 94.94 90 THR A CA 1
ATOM 685 C C . THR A 1 90 ? -14.032 -2.535 25.734 1.00 94.94 90 THR A C 1
ATOM 687 O O . THR A 1 90 ? -14.116 -3.743 25.544 1.00 94.94 90 THR A O 1
ATOM 690 N N . ASP A 1 91 ? -12.893 -1.853 25.694 1.00 95.75 91 ASP A N 1
ATOM 691 C CA . ASP A 1 91 ? -11.588 -2.464 25.459 1.00 95.75 91 ASP A CA 1
ATOM 692 C C . ASP A 1 91 ? -10.488 -1.634 26.138 1.00 95.75 91 ASP A C 1
ATOM 694 O O . ASP A 1 91 ? -10.670 -0.443 26.405 1.00 95.75 91 ASP A O 1
ATOM 698 N N . ASP A 1 92 ? -9.374 -2.285 26.448 1.00 96.56 92 ASP A N 1
ATOM 699 C CA . ASP A 1 92 ? -8.237 -1.719 27.169 1.00 96.56 92 ASP A CA 1
ATOM 700 C C . ASP A 1 92 ? -6.933 -2.317 26.615 1.00 96.56 92 ASP A C 1
ATOM 702 O O . ASP A 1 92 ? -6.671 -3.522 26.746 1.00 96.56 92 ASP A O 1
ATOM 706 N N . PHE A 1 93 ? -6.146 -1.495 25.920 1.00 97.88 93 PHE A N 1
ATOM 707 C CA . PHE A 1 93 ? -4.833 -1.863 25.401 1.00 97.88 93 PHE A CA 1
ATOM 708 C C . PHE A 1 93 ? -3.904 -0.668 25.222 1.00 97.88 93 PHE A C 1
ATOM 710 O O . PHE A 1 93 ? -4.332 0.448 24.926 1.00 97.88 93 PHE A O 1
ATOM 717 N N . ASP A 1 94 ? -2.608 -0.953 25.306 1.00 97.44 94 ASP A N 1
ATOM 718 C CA . ASP A 1 94 ? -1.539 0.012 25.104 1.00 97.44 94 ASP A CA 1
ATOM 719 C C . ASP A 1 94 ? -0.590 -0.401 23.982 1.00 97.44 94 ASP A C 1
ATOM 721 O O . ASP A 1 94 ? -0.244 -1.575 23.850 1.00 97.44 94 ASP A O 1
ATOM 725 N N . ASN A 1 95 ? -0.122 0.601 23.234 1.00 95.62 95 ASN A N 1
ATOM 726 C CA . ASN A 1 95 ? 1.037 0.522 22.345 1.00 95.62 95 ASN A CA 1
ATOM 727 C C . ASN A 1 95 ? 1.033 -0.676 21.370 1.00 95.62 95 ASN A C 1
ATOM 729 O O . ASN A 1 95 ? 2.056 -1.335 21.174 1.00 95.62 95 ASN A O 1
ATOM 733 N N . LEU A 1 96 ? -0.114 -0.961 20.748 1.00 97.31 96 LEU A N 1
ATOM 734 C CA . LEU A 1 96 ? -0.210 -1.949 19.671 1.00 97.31 96 LEU A CA 1
ATOM 735 C C . LEU A 1 96 ? 0.125 -1.293 18.320 1.00 97.31 96 LEU A C 1
ATOM 737 O O . LEU A 1 96 ? -0.359 -0.186 18.077 1.00 97.31 96 LEU A O 1
ATOM 741 N N . PRO A 1 97 ? 0.878 -1.949 17.414 1.00 96.19 97 PRO A N 1
ATOM 742 C CA . PRO A 1 97 ? 0.991 -1.510 16.020 1.00 96.19 97 PRO A CA 1
ATOM 743 C C . PRO A 1 97 ? -0.394 -1.307 15.395 1.00 96.19 97 PRO A C 1
ATOM 745 O O . PRO A 1 97 ? -1.324 -2.050 15.728 1.00 96.19 97 PRO A O 1
ATOM 748 N N . LEU A 1 98 ? -0.544 -0.325 14.504 1.00 96.12 98 LEU A N 1
ATOM 749 C CA . LEU A 1 98 ? -1.838 0.073 13.937 1.00 96.12 98 LEU A CA 1
ATOM 750 C C . LEU A 1 98 ? -2.660 -1.106 13.399 1.00 96.12 98 LEU A C 1
ATOM 752 O O . LEU A 1 98 ? -3.844 -1.197 13.701 1.00 96.12 98 LEU A O 1
ATOM 756 N N . GLU A 1 99 ? -2.045 -2.031 12.669 1.00 95.50 99 GLU A N 1
ATOM 757 C CA . GLU A 1 99 ? -2.692 -3.221 12.107 1.00 95.50 99 GLU A CA 1
ATOM 758 C C . GLU A 1 99 ? -3.299 -4.097 13.211 1.00 95.50 99 GLU A C 1
ATOM 760 O O . GLU A 1 99 ? -4.440 -4.543 13.105 1.00 95.50 99 GLU A O 1
ATOM 765 N N . GLN A 1 100 ? -2.557 -4.303 14.303 1.00 96.12 100 GLN A N 1
ATOM 766 C CA . GLN A 1 100 ? -2.982 -5.111 15.449 1.00 96.12 100 GLN A CA 1
ATOM 767 C C . GLN A 1 100 ? -4.056 -4.395 16.274 1.00 96.12 100 GLN A C 1
ATOM 769 O O . GLN A 1 100 ? -5.024 -5.020 16.705 1.00 96.12 100 GLN A O 1
ATOM 774 N N . ALA A 1 101 ? -3.928 -3.078 16.454 1.00 96.75 101 ALA A N 1
ATOM 775 C CA . ALA A 1 101 ? -4.938 -2.252 17.106 1.00 96.75 101 ALA A CA 1
ATOM 776 C C . ALA A 1 101 ? -6.260 -2.254 16.322 1.00 96.75 101 ALA A C 1
ATOM 778 O O . ALA A 1 101 ? -7.324 -2.478 16.893 1.00 96.75 101 ALA A O 1
ATOM 779 N N . VAL A 1 102 ? -6.200 -2.055 15.003 1.00 96.44 102 VAL A N 1
ATOM 780 C CA . VAL A 1 102 ? -7.372 -2.045 14.119 1.00 96.44 102 VAL A CA 1
ATOM 781 C C . VAL A 1 102 ? -8.008 -3.436 14.047 1.00 96.44 102 VAL A C 1
ATOM 783 O O . VAL A 1 102 ? -9.220 -3.530 14.223 1.00 96.44 102 VAL A O 1
ATOM 786 N N . ARG A 1 103 ? -7.219 -4.514 13.903 1.00 95.31 103 ARG A N 1
ATOM 787 C CA . ARG A 1 103 ? -7.701 -5.912 13.926 1.00 95.31 103 ARG A CA 1
ATOM 788 C C . ARG A 1 103 ? -8.371 -6.280 15.254 1.00 95.31 103 ARG A C 1
ATOM 790 O O . ARG A 1 103 ? -9.373 -6.989 15.254 1.00 95.31 103 ARG A O 1
ATOM 797 N N . ARG A 1 104 ? -7.852 -5.785 16.384 1.00 95.31 104 ARG A N 1
ATOM 798 C CA . ARG A 1 104 ? -8.464 -5.965 17.713 1.00 95.31 104 ARG A CA 1
ATOM 799 C C . ARG A 1 104 ? -9.802 -5.231 17.839 1.00 95.31 104 ARG A C 1
ATOM 801 O O . ARG A 1 104 ? -10.734 -5.772 18.424 1.00 95.31 104 ARG A O 1
ATOM 808 N N . LEU A 1 105 ? -9.900 -4.027 17.275 1.00 93.88 105 LEU A N 1
ATOM 809 C CA . LEU A 1 105 ? -11.119 -3.212 17.278 1.00 93.88 105 LEU A CA 1
ATOM 810 C C . LEU A 1 105 ? -12.192 -3.720 16.298 1.00 93.88 105 LEU A C 1
ATOM 812 O O . LEU A 1 105 ? -13.379 -3.600 16.590 1.00 93.88 105 LEU A O 1
ATOM 816 N N . SER A 1 106 ? -11.800 -4.288 15.154 1.00 92.81 106 SER A N 1
ATOM 817 C CA . SER A 1 106 ? -12.672 -5.057 14.259 1.00 92.81 106 SER A CA 1
ATOM 818 C C . SER A 1 106 ? -11.852 -6.069 13.445 1.00 92.81 106 SER A C 1
ATOM 820 O O . SER A 1 106 ? -11.013 -5.656 12.638 1.00 92.81 106 SER A O 1
ATOM 822 N N . PRO A 1 107 ? -12.113 -7.384 13.577 1.00 89.94 107 PRO A N 1
ATOM 823 C CA . PRO A 1 107 ? -11.395 -8.411 12.819 1.00 89.94 107 PRO A CA 1
ATOM 824 C C . PRO A 1 107 ? -11.537 -8.281 11.297 1.00 89.94 107 PRO A C 1
ATOM 826 O O . PRO A 1 107 ? -10.595 -8.584 10.575 1.00 89.94 107 PRO A O 1
ATOM 829 N N . HIS A 1 108 ? -12.686 -7.788 10.818 1.00 91.50 108 HIS A N 1
ATOM 830 C CA . HIS A 1 108 ? -13.003 -7.622 9.391 1.00 91.50 108 HIS A CA 1
ATOM 831 C C . HIS A 1 108 ? -12.533 -6.275 8.816 1.00 91.50 108 HIS A C 1
ATOM 833 O O . HIS A 1 108 ? -12.985 -5.855 7.749 1.00 91.50 108 HIS A O 1
ATOM 839 N N . ALA A 1 109 ? -11.690 -5.534 9.539 1.00 94.50 109 ALA A N 1
ATOM 840 C CA . ALA A 1 109 ? -11.232 -4.234 9.079 1.00 94.50 109 ALA A CA 1
ATOM 841 C C . ALA A 1 109 ? -10.267 -4.331 7.886 1.00 94.50 109 ALA A C 1
ATOM 843 O O . ALA A 1 109 ? -9.523 -5.295 7.703 1.00 94.50 109 ALA A O 1
ATOM 844 N N . VAL A 1 110 ? -10.276 -3.279 7.075 1.00 95.56 110 VAL A N 1
ATOM 845 C CA . VAL A 1 110 ? -9.461 -3.146 5.866 1.00 95.56 110 VAL A CA 1
ATOM 846 C C . VAL A 1 110 ? -8.719 -1.817 5.932 1.00 95.56 110 VAL A C 1
ATOM 848 O O . VAL A 1 110 ? -9.314 -0.804 6.302 1.00 95.56 110 VAL A O 1
ATOM 851 N N . ILE A 1 111 ? -7.439 -1.801 5.565 1.00 96.00 111 ILE A N 1
ATOM 852 C CA . ILE A 1 111 ? -6.630 -0.575 5.529 1.00 96.00 111 ILE A CA 1
ATOM 853 C C . ILE A 1 111 ? -6.075 -0.376 4.118 1.00 96.00 111 ILE A C 1
ATOM 855 O O . ILE A 1 111 ?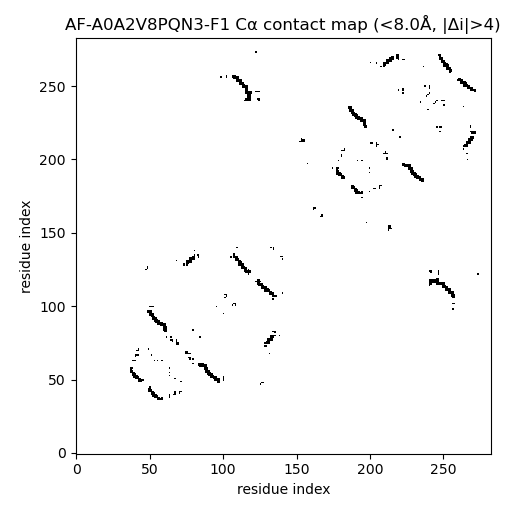 -5.441 -1.272 3.563 1.00 96.00 111 ILE A O 1
ATOM 859 N N . ASP A 1 112 ? -6.309 0.804 3.548 1.00 95.56 112 ASP A N 1
ATOM 860 C CA . ASP A 1 112 ? -5.610 1.272 2.351 1.00 95.56 112 ASP A CA 1
ATOM 861 C C . ASP A 1 112 ? -4.299 1.942 2.768 1.00 95.56 112 ASP A C 1
ATOM 863 O O . ASP A 1 112 ? -4.290 2.740 3.708 1.00 95.56 112 ASP A O 1
ATOM 867 N N . TYR A 1 113 ? -3.217 1.677 2.040 1.00 94.56 113 TYR A N 1
ATOM 868 C CA . TYR A 1 113 ? -1.888 2.234 2.276 1.00 94.56 113 TYR A CA 1
ATOM 869 C C . TYR A 1 113 ? -1.319 2.915 1.033 1.00 94.56 113 TYR A C 1
ATOM 871 O O . TYR A 1 113 ? -1.621 2.534 -0.099 1.00 94.56 113 TYR A O 1
ATOM 879 N N . VAL A 1 114 ? -0.423 3.870 1.276 1.00 92.88 114 VAL A N 1
ATOM 880 C CA . VAL A 1 114 ? 0.598 4.325 0.329 1.00 92.88 114 VAL A CA 1
ATOM 881 C C . VAL A 1 114 ? 1.975 3.937 0.861 1.00 92.88 114 VAL A C 1
ATOM 883 O O . VAL A 1 114 ? 2.200 3.932 2.071 1.00 92.88 114 VAL A O 1
ATOM 886 N N . MET A 1 115 ? 2.897 3.621 -0.037 1.00 92.94 115 MET A N 1
ATOM 887 C CA . MET A 1 115 ? 4.301 3.367 0.262 1.00 92.94 115 MET A CA 1
ATOM 888 C C . MET A 1 115 ? 5.160 4.055 -0.794 1.00 92.94 115 MET A C 1
ATOM 890 O O . MET A 1 115 ? 4.994 3.785 -1.982 1.00 92.94 115 MET A O 1
ATOM 894 N N . ASN A 1 116 ? 6.050 4.959 -0.380 1.00 91.12 116 ASN A N 1
ATOM 895 C CA . ASN A 1 116 ? 7.064 5.526 -1.273 1.00 91.12 116 ASN A CA 1
ATOM 896 C C . ASN A 1 116 ? 8.149 4.493 -1.591 1.00 91.12 116 ASN A C 1
ATOM 898 O O . ASN A 1 116 ? 8.419 3.607 -0.780 1.00 91.12 116 ASN A O 1
ATOM 902 N N . GLY A 1 117 ? 8.804 4.650 -2.740 1.00 92.50 117 GLY A N 1
ATOM 903 C CA . GLY A 1 117 ? 10.007 3.897 -3.065 1.00 92.50 117 GLY A CA 1
ATOM 904 C C . GLY A 1 117 ? 11.137 4.168 -2.066 1.00 92.50 117 GLY A C 1
ATOM 905 O O . GLY A 1 117 ? 11.292 5.300 -1.599 1.00 92.50 117 GLY A O 1
ATOM 906 N N . GLY A 1 118 ? 11.895 3.128 -1.715 1.00 91.06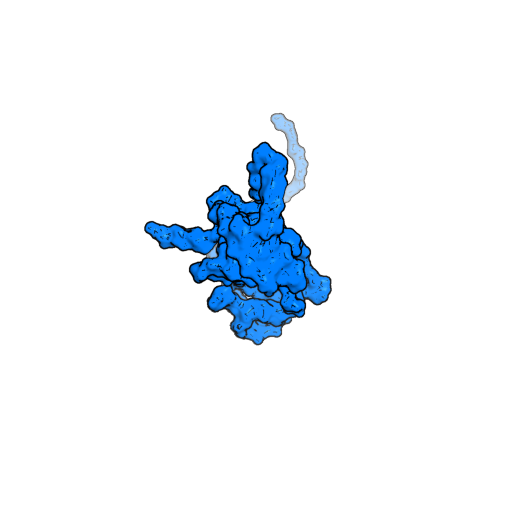 118 GLY A N 1
ATOM 907 C CA . GLY A 1 118 ? 12.945 3.172 -0.689 1.00 91.06 118 GLY A CA 1
ATOM 908 C C . GLY A 1 118 ? 14.367 2.930 -1.196 1.00 91.06 118 GLY A C 1
ATOM 909 O O . GLY A 1 118 ? 15.273 2.768 -0.382 1.00 91.06 118 GLY A O 1
ATOM 910 N N . ALA A 1 119 ? 14.593 2.937 -2.516 1.00 89.56 119 ALA A N 1
ATOM 911 C CA . ALA A 1 119 ? 15.922 2.722 -3.103 1.00 89.56 119 ALA A CA 1
ATOM 912 C C . ALA A 1 119 ? 16.973 3.787 -2.718 1.00 89.56 119 ALA A C 1
ATOM 914 O O . ALA A 1 119 ? 18.166 3.583 -2.943 1.00 89.56 119 ALA A O 1
ATOM 915 N N . ASP A 1 120 ? 16.545 4.922 -2.157 1.00 85.06 120 ASP A N 1
ATOM 916 C CA . ASP A 1 120 ? 17.423 5.934 -1.571 1.00 85.06 120 ASP A CA 1
ATOM 917 C C . ASP A 1 120 ? 17.475 5.762 -0.038 1.00 85.06 120 ASP A C 1
ATOM 919 O O . ASP A 1 120 ? 16.465 6.000 0.629 1.00 85.06 120 ASP A O 1
ATOM 923 N N . PRO A 1 121 ? 18.632 5.409 0.559 1.00 81.38 121 PRO A N 1
ATOM 924 C CA . PRO A 1 121 ? 18.771 5.274 2.009 1.00 81.38 121 PRO A CA 1
ATOM 925 C C . PRO A 1 121 ? 18.481 6.552 2.813 1.00 81.38 121 PRO A C 1
ATOM 927 O O . PRO A 1 121 ? 18.252 6.452 4.018 1.00 81.38 121 PRO A O 1
ATOM 930 N N . MET A 1 122 ? 18.499 7.741 2.193 1.00 81.44 122 MET A N 1
ATOM 931 C CA . MET A 1 122 ? 18.083 8.989 2.851 1.00 81.44 122 MET A CA 1
ATOM 932 C C . MET A 1 122 ? 16.557 9.087 2.989 1.00 81.44 122 MET A C 1
ATOM 934 O O . MET A 1 122 ? 16.059 9.649 3.965 1.00 81.44 122 MET A O 1
ATOM 938 N N . TYR A 1 123 ? 15.815 8.483 2.056 1.00 78.56 123 TYR A N 1
ATOM 939 C CA . TYR A 1 123 ? 14.352 8.471 2.014 1.00 78.56 123 TYR A CA 1
ATOM 940 C C . TYR A 1 123 ? 13.838 7.018 1.977 1.00 78.56 123 TYR A C 1
ATOM 942 O O . TYR A 1 123 ? 13.279 6.588 0.965 1.00 78.56 123 TYR A O 1
ATOM 950 N N . PRO A 1 124 ? 14.024 6.241 3.066 1.00 81.19 124 PRO A N 1
ATOM 951 C CA . PRO A 1 124 ? 13.580 4.851 3.124 1.00 81.19 124 PRO A CA 1
ATOM 952 C C . PRO A 1 124 ? 12.067 4.748 2.905 1.00 81.19 124 PRO A C 1
ATOM 954 O O . PRO A 1 124 ? 11.313 5.680 3.211 1.00 81.19 124 PRO A O 1
ATOM 957 N N . ALA A 1 125 ? 11.609 3.601 2.406 1.00 85.69 125 ALA A N 1
ATOM 958 C CA . ALA A 1 125 ? 10.190 3.367 2.180 1.00 85.69 125 ALA A CA 1
ATOM 959 C C . ALA A 1 125 ? 9.396 3.439 3.493 1.00 85.69 125 ALA A C 1
ATOM 961 O O . ALA A 1 125 ? 9.757 2.827 4.500 1.00 85.69 125 ALA A O 1
ATOM 962 N N . ARG A 1 126 ? 8.287 4.183 3.484 1.00 84.44 126 ARG A N 1
ATOM 963 C CA . ARG A 1 126 ? 7.369 4.312 4.619 1.00 84.44 126 ARG A CA 1
ATOM 964 C C . ARG A 1 126 ? 5.969 3.914 4.189 1.00 84.44 126 ARG A C 1
ATOM 966 O O . ARG A 1 126 ? 5.357 4.571 3.352 1.00 84.44 126 ARG A O 1
ATOM 973 N N . 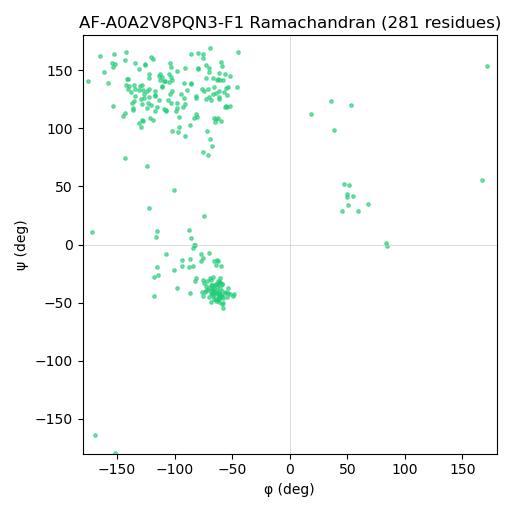LYS A 1 127 ? 5.441 2.861 4.807 1.00 89.94 127 LYS A N 1
ATOM 974 C CA . LYS A 1 127 ? 4.058 2.417 4.621 1.00 89.94 127 LYS A CA 1
ATOM 975 C C . LYS A 1 127 ? 3.134 3.263 5.500 1.00 89.94 127 LYS A C 1
ATOM 977 O O . LYS A 1 127 ? 3.196 3.196 6.724 1.00 89.94 127 LYS A O 1
ATOM 982 N N . GLN A 1 128 ? 2.298 4.090 4.882 1.00 91.88 128 GLN A N 1
ATOM 983 C CA . GLN A 1 128 ? 1.408 5.034 5.558 1.00 91.88 128 GLN A CA 1
ATOM 984 C C . GLN A 1 128 ? -0.053 4.688 5.269 1.00 91.88 128 GLN A C 1
ATOM 986 O O . GLN A 1 128 ? -0.442 4.541 4.112 1.00 91.88 128 GLN A O 1
ATOM 991 N N . ALA A 1 129 ? -0.877 4.575 6.313 1.00 93.50 129 ALA A N 1
ATOM 992 C CA . ALA A 1 129 ? -2.310 4.347 6.147 1.00 93.50 129 ALA A CA 1
ATOM 993 C C . ALA A 1 129 ? -2.980 5.571 5.495 1.00 93.50 129 ALA A C 1
ATOM 995 O O . ALA A 1 129 ? -2.819 6.697 5.963 1.00 93.50 129 ALA A O 1
ATOM 996 N N . LEU A 1 130 ? -3.752 5.339 4.435 1.00 92.44 130 LEU A N 1
ATOM 997 C CA . LEU A 1 130 ? -4.544 6.336 3.713 1.00 92.44 130 LEU A CA 1
ATOM 998 C C . LEU A 1 130 ? -6.001 6.358 4.146 1.00 92.44 130 LEU A C 1
ATOM 1000 O O . LEU A 1 130 ? -6.624 7.414 4.142 1.00 92.44 130 LEU A O 1
ATOM 1004 N N . THR A 1 131 ? -6.592 5.201 4.441 1.00 94.38 131 THR A N 1
ATOM 1005 C CA . THR A 1 131 ? -8.007 5.070 4.815 1.00 94.38 131 THR A CA 1
ATOM 1006 C C . THR A 1 131 ? -8.204 3.768 5.583 1.00 94.38 131 THR A C 1
ATOM 1008 O O . THR A 1 131 ? -7.643 2.745 5.199 1.00 94.38 131 THR A O 1
ATOM 1011 N N . ILE A 1 132 ? -9.005 3.789 6.651 1.00 95.75 132 ILE A N 1
ATOM 1012 C CA . ILE A 1 132 ? -9.351 2.588 7.428 1.00 95.75 132 ILE A CA 1
ATOM 1013 C C . ILE A 1 132 ? -10.857 2.349 7.320 1.00 95.75 132 ILE A C 1
ATOM 1015 O O . ILE A 1 132 ? -11.659 3.244 7.596 1.00 95.75 132 ILE A O 1
ATOM 1019 N N . TYR A 1 133 ? -11.243 1.133 6.945 1.00 95.00 133 TYR A N 1
ATOM 1020 C CA . TYR A 1 133 ? -12.626 0.677 6.883 1.00 95.00 133 TYR A CA 1
ATOM 1021 C C . TYR A 1 133 ? -12.884 -0.301 8.029 1.00 95.00 133 TYR A C 1
ATOM 1023 O O . TYR A 1 133 ? -12.307 -1.385 8.068 1.00 95.00 133 TYR A O 1
ATOM 1031 N N . PHE A 1 134 ? -13.775 0.067 8.944 1.00 94.56 134 PHE A N 1
ATOM 1032 C CA . PHE A 1 134 ? -14.295 -0.815 9.982 1.00 94.56 134 PHE A CA 1
ATOM 1033 C C . PHE A 1 134 ? -15.623 -1.402 9.497 1.00 94.56 134 PHE A C 1
ATOM 1035 O O . PHE A 1 134 ? -16.654 -0.723 9.511 1.00 94.56 134 PHE A O 1
ATOM 1042 N N . LEU A 1 135 ? -15.562 -2.649 9.028 1.00 90.69 135 LEU A N 1
ATOM 1043 C CA . LEU A 1 135 ? -16.669 -3.376 8.405 1.00 90.69 135 LEU A CA 1
ATOM 1044 C C . LEU A 1 135 ? -17.369 -4.303 9.411 1.00 90.69 135 LEU A C 1
ATOM 1046 O O . LEU A 1 135 ? -16.730 -4.827 10.327 1.00 90.69 135 LEU A O 1
ATOM 1050 N N . GLY A 1 136 ? -18.670 -4.528 9.225 1.00 85.31 136 GLY A N 1
ATOM 1051 C CA . GLY A 1 136 ? -19.388 -5.664 9.799 1.00 85.31 136 GLY A CA 1
ATOM 1052 C C . GLY A 1 136 ? -19.167 -6.947 8.988 1.00 85.31 136 GLY A C 1
ATOM 1053 O O . GLY A 1 136 ? -18.715 -6.906 7.847 1.00 85.31 136 GLY A O 1
ATOM 1054 N N . SER A 1 137 ? -19.510 -8.097 9.572 1.00 79.69 137 SER A N 1
ATOM 1055 C CA . SER A 1 137 ? -19.159 -9.434 9.054 1.00 79.69 137 SER A CA 1
ATOM 1056 C C . SER A 1 137 ? -19.746 -9.815 7.684 1.00 79.69 137 SER A C 1
ATOM 1058 O O . SER A 1 137 ? -19.325 -10.811 7.104 1.00 79.69 137 SER A O 1
ATOM 1060 N N . ASP A 1 138 ? -20.724 -9.069 7.169 1.00 83.62 138 ASP A N 1
ATOM 1061 C CA . ASP A 1 138 ? -21.328 -9.250 5.841 1.00 83.62 138 ASP A CA 1
ATOM 1062 C C . ASP A 1 138 ? -21.092 -8.057 4.893 1.00 83.62 138 ASP A C 1
ATOM 1064 O O . ASP A 1 138 ? -21.625 -8.020 3.783 1.00 83.62 138 ASP A O 1
ATOM 1068 N N . GLU A 1 139 ? -20.286 -7.079 5.310 1.00 84.69 139 GLU A N 1
ATOM 1069 C CA . GLU A 1 139 ? -20.006 -5.852 4.564 1.00 84.69 139 GLU A CA 1
ATOM 1070 C C . GLU A 1 139 ? -18.626 -5.915 3.891 1.00 84.69 139 GLU A C 1
ATOM 1072 O O . GLU A 1 139 ? -17.715 -6.610 4.338 1.00 84.69 139 GLU A O 1
ATOM 1077 N N . LYS A 1 140 ? -18.457 -5.184 2.783 1.00 85.75 140 LYS A N 1
ATOM 1078 C CA . LYS A 1 140 ? -17.203 -5.131 2.018 1.00 85.75 140 LYS A CA 1
ATOM 1079 C C . LYS A 1 140 ? -16.700 -3.698 1.909 1.00 85.75 140 LYS A C 1
ATOM 1081 O O . LYS A 1 140 ? -17.494 -2.765 1.788 1.00 85.75 140 LYS A O 1
ATOM 1086 N N . ALA A 1 141 ? -15.379 -3.531 1.893 1.00 86.25 141 ALA A N 1
ATOM 1087 C CA . ALA A 1 141 ? -14.760 -2.281 1.467 1.00 86.25 141 ALA A CA 1
ATOM 1088 C C . ALA A 1 141 ? -15.129 -1.997 -0.008 1.00 86.25 141 ALA A C 1
ATOM 1090 O O . ALA A 1 141 ? -15.282 -2.945 -0.781 1.00 86.25 141 ALA A O 1
ATOM 1091 N N . PRO A 1 142 ? -15.266 -0.724 -0.422 1.00 86.06 142 PRO A N 1
ATOM 1092 C CA . PRO A 1 142 ? -15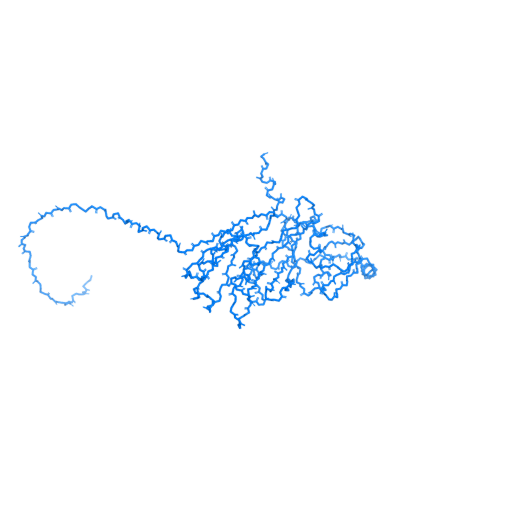.615 -0.380 -1.800 1.00 86.06 142 PRO A CA 1
ATOM 1093 C C . PRO A 1 142 ? -14.510 -0.835 -2.758 1.00 86.06 142 PRO A C 1
ATOM 1095 O O . PRO A 1 142 ? -13.343 -0.521 -2.515 1.00 86.06 142 PRO A O 1
ATOM 1098 N N . ASP A 1 143 ? -14.860 -1.541 -3.840 1.00 82.31 143 ASP A N 1
ATOM 1099 C CA . ASP A 1 143 ? -13.888 -2.136 -4.778 1.00 82.31 143 ASP A CA 1
ATOM 1100 C C . ASP A 1 143 ? -12.874 -1.112 -5.314 1.00 82.31 143 ASP A C 1
ATOM 1102 O O . ASP A 1 143 ? -11.685 -1.412 -5.423 1.00 82.31 143 ASP A O 1
ATOM 1106 N N . VAL A 1 144 ? -13.334 0.120 -5.564 1.00 80.50 144 VAL A N 1
ATOM 1107 C CA . VAL A 1 144 ? -12.493 1.285 -5.863 1.00 80.50 144 VAL A CA 1
ATOM 1108 C C . VAL A 1 144 ? -12.530 2.254 -4.671 1.00 80.50 144 VAL A C 1
ATOM 1110 O O . VAL A 1 144 ? -13.595 2.799 -4.363 1.00 80.50 144 VAL A O 1
ATOM 1113 N N . PRO A 1 145 ? -11.399 2.504 -3.984 1.00 83.38 145 PRO A N 1
ATOM 1114 C CA . PRO A 1 145 ? -11.316 3.535 -2.959 1.00 83.38 145 PRO A CA 1
ATOM 1115 C C . PRO A 1 145 ? -11.677 4.939 -3.460 1.00 83.38 145 PRO A C 1
ATOM 1117 O O . PRO A 1 145 ? -11.248 5.377 -4.527 1.00 83.38 145 PRO A O 1
ATOM 1120 N N . ALA A 1 146 ? -12.372 5.709 -2.620 1.00 77.00 146 ALA A N 1
ATOM 1121 C CA . ALA A 1 146 ? -12.801 7.074 -2.940 1.00 77.00 146 ALA A CA 1
ATOM 1122 C C . ALA A 1 146 ? -11.647 8.085 -3.113 1.00 77.00 146 ALA A C 1
ATOM 1124 O O . ALA A 1 146 ? -11.879 9.187 -3.610 1.00 77.00 146 ALA A O 1
ATOM 1125 N N . TRP A 1 147 ? -10.423 7.750 -2.688 1.00 78.00 147 TRP A N 1
ATOM 1126 C CA . TRP A 1 147 ? -9.238 8.576 -2.929 1.00 78.00 147 TRP A CA 1
ATOM 1127 C C . TRP A 1 147 ? -8.653 8.366 -4.339 1.00 78.00 147 TRP A C 1
ATOM 1129 O O . TRP A 1 147 ? -8.174 9.339 -4.907 1.00 78.00 147 TRP A O 1
ATOM 1139 N N . ILE A 1 148 ? -8.803 7.184 -4.965 1.00 74.38 148 ILE A N 1
ATOM 1140 C CA . ILE A 1 148 ? -8.360 6.946 -6.359 1.00 74.38 148 ILE A CA 1
ATOM 1141 C C . ILE A 1 148 ? -9.094 7.876 -7.333 1.00 74.38 148 ILE A C 1
ATOM 1143 O O . ILE A 1 148 ? -8.483 8.435 -8.236 1.00 74.38 148 ILE A O 1
ATOM 1147 N N . MET A 1 149 ? -10.400 8.079 -7.129 1.00 59.91 149 MET A N 1
ATOM 1148 C CA . MET A 1 149 ? -11.241 8.905 -8.009 1.00 59.91 149 MET A CA 1
ATOM 1149 C C . MET A 1 149 ? -10.957 10.416 -7.935 1.00 59.91 149 MET A C 1
ATOM 1151 O O . MET A 1 149 ? -11.568 11.177 -8.684 1.00 59.91 149 MET A O 1
ATOM 1155 N N . LYS A 1 150 ? -10.111 10.874 -7.003 1.00 59.75 150 LYS A N 1
ATOM 1156 C CA . LYS A 1 150 ? -9.822 12.305 -6.804 1.00 59.75 150 LYS A CA 1
ATOM 1157 C C . LYS A 1 150 ? -8.601 12.793 -7.574 1.00 59.75 150 LYS A C 1
ATOM 1159 O O . LYS A 1 150 ? -8.485 14.000 -7.776 1.00 59.75 150 LYS A O 1
ATOM 1164 N N . ASP A 1 151 ? -7.729 11.887 -8.005 1.00 59.09 151 ASP A N 1
ATOM 1165 C CA . ASP A 1 151 ? -6.587 12.251 -8.833 1.00 59.09 151 ASP A CA 1
ATOM 1166 C C . ASP A 1 151 ? -7.044 12.383 -10.292 1.00 59.09 151 ASP A C 1
ATOM 1168 O O . ASP A 1 151 ? -7.624 11.433 -10.829 1.00 59.09 151 ASP A O 1
ATOM 1172 N N . PRO A 1 152 ? -6.795 13.519 -10.968 1.00 52.41 152 PRO A N 1
ATOM 1173 C CA . PRO A 1 152 ? -7.053 13.618 -12.395 1.00 52.41 152 PRO A CA 1
ATOM 1174 C C . PRO A 1 152 ? -6.177 12.600 -13.134 1.00 52.41 152 PRO A C 1
ATOM 1176 O O . PRO A 1 152 ? -4.953 12.592 -12.984 1.00 52.41 152 PRO A O 1
ATOM 1179 N N . SER A 1 153 ? -6.808 11.741 -13.935 1.00 50.66 153 SER A N 1
ATOM 1180 C CA . SER A 1 153 ? -6.139 10.754 -14.784 1.00 50.66 153 SER A CA 1
ATOM 1181 C C . SER A 1 153 ? -5.430 11.442 -15.952 1.00 50.66 153 SER A C 1
ATOM 1183 O O . SER A 1 153 ? -5.908 11.450 -17.087 1.00 50.66 153 SER A O 1
ATOM 1185 N N . SER A 1 154 ? -4.280 12.041 -15.657 1.00 51.34 154 SER A N 1
ATOM 1186 C CA . SER A 1 154 ? -3.303 12.483 -16.646 1.00 51.34 154 SER A CA 1
ATOM 1187 C C . SER A 1 154 ? -2.563 11.255 -17.179 1.00 51.34 154 SER A C 1
ATOM 1189 O O . SER A 1 154 ? -1.467 10.932 -16.726 1.00 51.34 154 SER A O 1
ATOM 1191 N N . GLU A 1 155 ? -3.182 10.530 -18.111 1.00 50.56 155 GLU A N 1
ATOM 1192 C CA . GLU A 1 155 ? -2.514 9.455 -18.850 1.00 50.56 155 GLU A CA 1
ATOM 1193 C C . GLU A 1 155 ? -1.464 10.070 -19.788 1.00 50.56 155 GLU A C 1
ATOM 1195 O O . GLU A 1 155 ? -1.748 10.474 -20.917 1.00 50.56 155 GLU A O 1
ATOM 1200 N N . MET A 1 156 ? -0.237 10.202 -19.282 1.00 54.53 156 MET A N 1
ATOM 1201 C CA . MET A 1 156 ? 0.920 10.617 -20.066 1.00 54.53 156 MET A CA 1
ATOM 1202 C C . MET A 1 156 ? 1.549 9.382 -20.710 1.00 54.53 156 MET A C 1
ATOM 1204 O O . MET A 1 156 ? 2.261 8.629 -20.053 1.00 54.53 156 MET A O 1
ATOM 1208 N N . TYR A 1 157 ? 1.300 9.190 -22.003 1.00 52.53 157 TYR A N 1
ATOM 1209 C CA . TYR A 1 157 ? 1.932 8.132 -22.787 1.00 52.53 157 TYR A CA 1
ATOM 1210 C C . TYR A 1 157 ? 3.341 8.560 -23.214 1.00 52.53 157 TYR A C 1
ATOM 1212 O O . TYR A 1 157 ? 3.496 9.434 -24.070 1.00 52.53 157 TYR A O 1
ATOM 1220 N N . VAL A 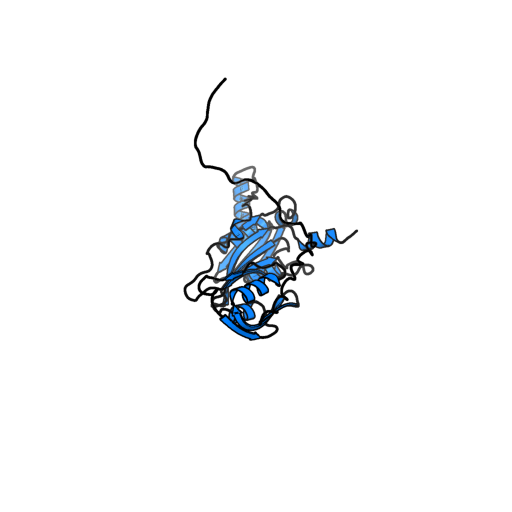1 158 ? 4.372 7.941 -22.633 1.00 55.94 158 VAL A N 1
ATOM 1221 C CA . VAL A 1 158 ? 5.775 8.157 -23.021 1.00 55.94 158 VAL A CA 1
ATOM 1222 C C . VAL A 1 158 ? 6.150 7.131 -24.091 1.00 55.94 158 VAL A C 1
ATOM 1224 O O . VAL A 1 158 ? 6.536 6.010 -23.787 1.00 55.94 158 VAL A O 1
ATOM 1227 N N . GLY A 1 159 ? 6.011 7.509 -25.363 1.00 55.38 159 GLY A N 1
ATOM 1228 C CA . GLY A 1 159 ? 6.369 6.664 -26.505 1.00 55.38 159 GLY A CA 1
ATOM 1229 C C . GLY A 1 159 ? 7.584 7.195 -27.264 1.00 55.38 159 GLY A C 1
ATOM 1230 O O . GLY A 1 159 ? 7.661 8.387 -27.561 1.00 55.38 159 GLY A O 1
ATOM 1231 N N . MET A 1 160 ? 8.512 6.310 -27.640 1.00 65.38 160 MET A N 1
ATOM 1232 C CA . MET A 1 160 ? 9.523 6.643 -28.647 1.00 65.38 160 MET A CA 1
ATOM 1233 C C . MET A 1 160 ? 8.873 6.730 -30.030 1.00 65.38 160 MET A C 1
ATOM 1235 O O . MET A 1 160 ? 8.117 5.844 -30.424 1.00 65.38 160 MET A O 1
ATOM 1239 N N . VAL A 1 161 ? 9.205 7.779 -30.783 1.00 72.12 161 VAL A N 1
ATOM 1240 C CA . VAL A 1 161 ? 8.816 7.922 -32.191 1.00 72.12 161 VAL A CA 1
ATOM 1241 C C . VAL A 1 161 ? 9.990 7.480 -33.060 1.00 72.12 161 VAL A C 1
ATOM 1243 O O . VAL A 1 161 ? 11.060 8.086 -33.008 1.00 72.12 161 VAL A O 1
ATOM 1246 N N . TYR A 1 162 ? 9.790 6.427 -33.849 1.00 77.31 162 TYR A N 1
ATOM 1247 C CA . TYR A 1 162 ? 10.775 5.904 -34.800 1.00 77.31 162 TYR A CA 1
ATOM 1248 C C . TYR A 1 162 ? 10.588 6.550 -36.178 1.00 77.31 162 TYR A C 1
ATOM 1250 O O . TYR A 1 162 ? 9.476 6.952 -36.525 1.00 77.31 162 TYR A O 1
ATOM 1258 N N . ALA A 1 163 ? 11.657 6.669 -36.971 1.00 80.44 163 ALA A N 1
ATOM 1259 C CA . ALA A 1 163 ? 11.567 7.280 -38.298 1.00 80.44 163 ALA A CA 1
ATOM 1260 C C . ALA A 1 163 ? 11.106 6.280 -39.375 1.00 80.44 163 ALA A C 1
ATOM 1262 O O . ALA A 1 163 ? 10.646 6.698 -40.439 1.00 80.44 163 ALA A O 1
ATOM 1263 N N . THR A 1 164 ? 11.212 4.972 -39.108 1.00 89.19 164 THR A N 1
ATOM 1264 C CA . THR A 1 164 ? 10.815 3.888 -40.022 1.00 89.19 164 THR A CA 1
ATOM 1265 C C . THR A 1 164 ? 10.205 2.685 -39.286 1.00 89.19 164 THR A C 1
ATOM 1267 O O . THR A 1 164 ? 10.465 2.470 -38.102 1.00 89.19 164 THR A O 1
ATOM 1270 N N . GLU A 1 165 ? 9.430 1.861 -40.004 1.00 85.69 165 GLU A N 1
ATOM 1271 C CA . GLU A 1 165 ? 8.868 0.603 -39.473 1.00 85.69 165 GLU A CA 1
ATOM 1272 C C . GLU A 1 165 ? 9.957 -0.423 -39.099 1.00 85.69 165 GLU A C 1
ATOM 1274 O O . GLU A 1 165 ? 9.800 -1.163 -38.127 1.00 85.69 165 GLU A O 1
ATOM 1279 N N . ASP A 1 166 ? 11.074 -0.459 -39.836 1.00 88.88 166 ASP A N 1
ATOM 1280 C CA . ASP A 1 166 ? 12.198 -1.357 -39.543 1.00 88.88 166 ASP A CA 1
ATOM 1281 C C . ASP A 1 166 ? 12.913 -0.958 -38.238 1.00 88.88 166 ASP A C 1
ATOM 1283 O O . ASP A 1 166 ? 13.196 -1.822 -37.407 1.00 88.88 166 ASP A O 1
ATOM 1287 N N . GLU A 1 167 ? 13.124 0.343 -37.995 1.00 86.75 167 GLU A N 1
ATOM 1288 C CA . GLU A 1 167 ? 13.651 0.844 -36.715 1.00 86.75 167 GLU A CA 1
ATOM 1289 C C . GLU A 1 167 ? 12.718 0.527 -35.540 1.00 86.75 167 GLU A C 1
ATOM 1291 O O . GLU A 1 167 ? 13.192 0.089 -34.490 1.00 86.75 167 GLU A O 1
ATOM 1296 N N . GLU A 1 168 ? 11.401 0.708 -35.704 1.00 85.56 168 GLU A N 1
ATOM 1297 C CA . GLU A 1 168 ? 10.427 0.348 -34.666 1.00 85.56 168 GLU A CA 1
ATOM 1298 C C . GLU A 1 168 ? 10.495 -1.151 -34.349 1.00 85.56 168 GLU A C 1
ATOM 1300 O O . GLU A 1 168 ? 10.495 -1.558 -33.183 1.00 85.56 168 GLU A O 1
ATOM 1305 N N . LYS A 1 169 ? 10.566 -1.992 -35.383 1.00 87.62 169 LYS A N 1
ATOM 1306 C CA . LYS A 1 169 ? 10.619 -3.447 -35.247 1.00 87.62 169 LYS A CA 1
ATOM 1307 C C . LYS A 1 169 ? 11.888 -3.907 -34.530 1.00 87.62 169 LYS A C 1
ATOM 1309 O O . LYS A 1 169 ? 11.789 -4.705 -33.595 1.00 87.62 169 LYS A O 1
ATOM 1314 N N . ASP A 1 170 ? 13.051 -3.387 -34.913 1.00 88.38 170 ASP A N 1
ATOM 1315 C CA . ASP A 1 170 ? 14.325 -3.708 -34.263 1.00 88.38 170 ASP A CA 1
ATOM 1316 C C . ASP A 1 170 ? 14.359 -3.206 -32.812 1.00 88.38 170 ASP A C 1
ATOM 1318 O O . ASP A 1 170 ? 14.787 -3.936 -31.909 1.00 88.38 170 ASP A O 1
ATOM 1322 N N . ALA A 1 171 ? 13.832 -2.006 -32.545 1.00 84.12 171 ALA A N 1
ATOM 1323 C CA . ALA A 1 171 ? 13.695 -1.484 -31.189 1.00 84.12 171 ALA A CA 1
ATOM 1324 C C . ALA A 1 171 ? 12.746 -2.339 -30.332 1.00 84.12 171 ALA A C 1
ATOM 1326 O O . ALA A 1 171 ? 13.051 -2.624 -29.172 1.00 84.12 171 ALA A O 1
ATOM 1327 N N . ARG A 1 172 ? 11.635 -2.824 -30.901 1.00 85.31 172 ARG A N 1
ATOM 1328 C CA . ARG A 1 172 ? 10.669 -3.702 -30.225 1.00 85.31 172 ARG A CA 1
ATOM 1329 C C . ARG A 1 172 ? 11.257 -5.082 -29.916 1.00 85.31 172 ARG A C 1
ATOM 1331 O O . ARG A 1 172 ? 11.064 -5.589 -28.811 1.00 85.31 172 ARG A O 1
ATOM 1338 N N . GLU A 1 173 ? 11.998 -5.689 -30.844 1.00 89.19 173 GLU A N 1
ATOM 1339 C CA . GLU A 1 173 ? 12.701 -6.961 -30.606 1.00 89.19 173 GLU A CA 1
ATOM 1340 C C . GLU A 1 173 ? 13.857 -6.821 -29.608 1.00 89.19 173 GLU A C 1
ATOM 1342 O O . GLU A 1 173 ? 14.135 -7.752 -28.848 1.00 89.19 173 GLU A O 1
ATOM 1347 N N . LYS A 1 174 ? 14.504 -5.652 -29.555 1.00 88.81 174 LYS A N 1
ATOM 1348 C CA . LYS A 1 174 ? 15.463 -5.321 -28.500 1.00 88.81 174 LYS A CA 1
ATOM 1349 C C . LYS A 1 174 ? 14.772 -5.158 -27.140 1.00 88.81 174 LYS A C 1
ATOM 1351 O O . LYS A 1 174 ? 15.183 -5.826 -26.195 1.00 88.81 174 LYS A O 1
ATOM 1356 N N . ARG A 1 175 ? 13.687 -4.374 -27.043 1.00 87.06 175 ARG A N 1
ATOM 1357 C CA . ARG A 1 175 ? 12.898 -4.183 -25.803 1.00 87.06 175 ARG A CA 1
ATOM 1358 C C . ARG A 1 175 ? 12.448 -5.523 -25.217 1.00 87.06 175 ARG A C 1
ATOM 1360 O O . ARG A 1 175 ? 12.606 -5.729 -24.029 1.00 87.06 175 ARG A O 1
ATOM 1367 N N . LYS A 1 176 ? 11.999 -6.486 -26.031 1.00 89.31 176 LYS A N 1
ATOM 1368 C CA . LYS A 1 176 ? 11.640 -7.845 -25.557 1.00 89.31 176 LYS A CA 1
ATOM 1369 C C . LYS A 1 176 ? 12.789 -8.629 -24.905 1.00 89.31 176 LYS A C 1
ATOM 1371 O O . LYS A 1 176 ? 12.529 -9.520 -24.102 1.00 89.31 176 LYS A O 1
ATOM 1376 N N . LYS A 1 177 ? 14.040 -8.370 -25.295 1.00 91.88 177 LYS A N 1
ATOM 1377 C CA . LYS A 1 177 ? 15.231 -9.024 -24.724 1.00 91.88 177 LYS A CA 1
ATOM 1378 C C . LYS A 1 177 ? 15.715 -8.287 -23.482 1.00 91.88 177 LYS A C 1
ATOM 1380 O O . LYS A 1 177 ? 16.056 -8.935 -22.496 1.00 91.88 177 LYS A O 1
ATOM 1385 N N . ASP A 1 178 ? 15.709 -6.960 -23.550 1.00 94.88 178 ASP A N 1
ATOM 1386 C CA . ASP A 1 178 ? 16.235 -6.065 -22.523 1.00 94.88 178 ASP A CA 1
ATOM 1387 C C . ASP A 1 178 ? 15.205 -5.727 -21.421 1.00 94.88 178 ASP A C 1
ATOM 1389 O O . ASP A 1 178 ? 15.588 -5.193 -20.384 1.00 94.88 178 ASP A O 1
ATOM 1393 N N . LEU A 1 179 ? 13.916 -6.033 -21.614 1.00 96.25 179 LEU A N 1
ATOM 1394 C CA . LEU A 1 179 ? 12.837 -5.925 -20.628 1.00 96.25 179 LEU A CA 1
ATOM 1395 C C . LEU A 1 179 ? 12.053 -7.239 -20.563 1.00 96.25 179 LEU A C 1
ATOM 1397 O O . LEU A 1 179 ? 11.182 -7.508 -21.391 1.00 96.25 179 LEU A O 1
ATOM 1401 N N . GLN A 1 180 ? 12.342 -8.047 -19.548 1.00 97.00 180 GLN A N 1
ATOM 1402 C CA . GLN A 1 180 ? 11.614 -9.279 -19.261 1.00 97.00 180 GLN A CA 1
ATOM 1403 C C . GLN A 1 180 ? 11.026 -9.182 -17.857 1.00 97.00 180 GLN A C 1
ATOM 1405 O O . GLN A 1 180 ? 11.767 -9.033 -16.889 1.00 97.00 180 GLN A O 1
ATOM 1410 N N . VAL A 1 181 ? 9.700 -9.271 -17.743 1.00 97.25 181 VAL A N 1
ATOM 1411 C CA . VAL A 1 181 ? 8.978 -9.249 -16.463 1.00 97.25 181 VAL A CA 1
ATOM 1412 C C . VAL A 1 181 ? 8.043 -10.451 -16.408 1.00 97.25 181 VAL A C 1
ATOM 1414 O O . VAL A 1 181 ? 7.155 -10.604 -17.249 1.00 97.25 181 VAL A O 1
ATOM 1417 N N . ALA A 1 182 ? 8.226 -11.297 -15.401 1.00 97.44 182 ALA A N 1
ATOM 1418 C CA . ALA A 1 182 ? 7.331 -12.395 -15.066 1.00 97.44 182 ALA A CA 1
ATOM 1419 C C . ALA A 1 182 ? 6.670 -12.127 -13.709 1.00 97.44 182 ALA A C 1
ATOM 1421 O O . ALA A 1 182 ? 7.301 -11.579 -12.806 1.00 97.44 182 ALA A O 1
ATOM 1422 N N . TYR A 1 183 ? 5.412 -12.542 -13.567 1.00 96.94 183 TYR A N 1
ATOM 1423 C CA . TYR A 1 183 ? 4.648 -12.449 -12.325 1.00 96.94 183 TYR A CA 1
ATOM 1424 C C . TYR A 1 183 ? 3.892 -13.758 -12.111 1.00 96.94 183 TYR A C 1
ATOM 1426 O O . TYR A 1 183 ? 3.042 -14.115 -12.925 1.00 96.94 183 TYR A O 1
ATOM 1434 N N . ASN A 1 184 ? 4.232 -14.483 -11.048 1.00 95.25 184 ASN A N 1
ATOM 1435 C CA . ASN A 1 184 ? 3.632 -15.767 -10.692 1.00 95.25 184 ASN A CA 1
ATOM 1436 C C . ASN A 1 184 ? 3.434 -15.807 -9.173 1.00 95.25 184 ASN A C 1
ATOM 1438 O O . ASN A 1 184 ? 4.319 -15.385 -8.434 1.00 95.25 184 ASN A O 1
ATOM 1442 N N . ASP A 1 185 ? 2.282 -16.291 -8.707 1.00 92.56 185 ASP A N 1
ATOM 1443 C CA . ASP A 1 185 ? 1.977 -16.491 -7.278 1.00 92.56 185 ASP A CA 1
ATOM 1444 C C . ASP A 1 185 ? 2.237 -15.266 -6.371 1.00 92.56 185 ASP A C 1
ATOM 1446 O O . ASP A 1 185 ? 2.617 -15.387 -5.209 1.00 92.56 185 ASP A O 1
ATOM 1450 N N . GLY A 1 186 ? 2.027 -14.056 -6.904 1.00 90.75 186 GLY A N 1
ATOM 1451 C CA . GLY A 1 186 ? 2.257 -12.797 -6.185 1.00 90.75 186 GLY A CA 1
ATOM 1452 C C . GLY A 1 186 ? 3.701 -12.281 -6.221 1.00 90.75 186 GLY A C 1
ATOM 1453 O O . GLY A 1 186 ? 3.964 -11.196 -5.696 1.00 90.75 186 GLY A O 1
ATOM 1454 N N . LEU A 1 187 ? 4.615 -13.016 -6.858 1.00 96.62 187 LEU A N 1
ATOM 1455 C CA . LEU A 1 187 ? 6.043 -12.726 -6.926 1.00 96.62 187 LEU A CA 1
ATOM 1456 C C . LEU A 1 187 ? 6.489 -12.360 -8.343 1.00 96.62 187 LEU A C 1
ATOM 1458 O O . LEU A 1 187 ? 6.060 -12.941 -9.340 1.00 96.62 187 LEU A O 1
ATOM 1462 N N . PHE A 1 188 ? 7.396 -11.397 -8.407 1.00 97.44 188 PHE A N 1
ATOM 1463 C CA . PHE A 1 188 ? 7.997 -10.854 -9.607 1.00 97.44 188 PHE A CA 1
ATOM 1464 C C . PHE A 1 188 ? 9.406 -11.406 -9.838 1.00 97.44 188 PHE A C 1
ATOM 1466 O O . PHE A 1 188 ? 10.209 -11.513 -8.910 1.00 97.44 188 PHE A O 1
ATOM 1473 N N . THR A 1 189 ? 9.722 -11.665 -11.104 1.00 98.12 189 THR A N 1
ATOM 1474 C CA . THR A 1 189 ? 11.090 -11.864 -11.601 1.00 98.12 189 THR A CA 1
ATOM 1475 C C . THR A 1 189 ? 11.300 -10.907 -12.766 1.00 98.12 189 THR A C 1
ATOM 1477 O O . THR A 1 189 ? 10.486 -10.891 -13.693 1.00 98.12 189 THR A O 1
ATOM 1480 N N . LEU A 1 190 ? 12.351 -10.089 -12.707 1.00 97.88 190 LEU A N 1
ATOM 1481 C CA . LEU A 1 190 ? 12.674 -9.108 -13.735 1.00 97.88 190 LEU A CA 1
ATOM 1482 C C . LEU A 1 190 ? 14.121 -9.272 -14.190 1.00 97.88 190 LEU A C 1
ATOM 1484 O O . LEU A 1 190 ? 15.033 -9.283 -13.365 1.00 97.88 190 LEU A O 1
ATOM 1488 N N . HIS A 1 191 ? 14.314 -9.270 -15.505 1.00 97.81 191 HIS A N 1
ATOM 1489 C CA . HIS A 1 191 ? 15.611 -9.048 -16.133 1.00 97.81 191 HIS A CA 1
ATOM 1490 C C . HIS A 1 191 ? 15.495 -7.788 -16.996 1.00 97.81 191 HIS A C 1
ATOM 1492 O O . HIS A 1 191 ? 14.824 -7.781 -18.030 1.00 97.81 191 HIS A O 1
ATOM 1498 N N . VAL A 1 192 ? 16.104 -6.700 -16.525 1.00 97.38 192 VAL A N 1
ATOM 1499 C CA . VAL A 1 192 ? 16.030 -5.360 -17.115 1.00 97.38 192 VAL A CA 1
ATOM 1500 C C . VAL A 1 192 ? 17.435 -4.869 -17.435 1.00 97.38 192 VAL A C 1
ATOM 1502 O O . VAL A 1 192 ? 18.261 -4.724 -16.535 1.00 97.38 192 VAL A O 1
ATOM 1505 N N . HIS A 1 193 ? 17.698 -4.541 -18.697 1.00 96.38 193 HIS A N 1
ATOM 1506 C CA . HIS A 1 193 ? 18.960 -3.972 -19.155 1.00 96.38 193 HIS A CA 1
ATOM 1507 C C . HIS A 1 193 ? 18.751 -2.607 -19.817 1.00 96.38 193 HIS A C 1
ATOM 1509 O O . HIS A 1 193 ? 18.253 -2.508 -20.936 1.00 96.38 193 HIS A O 1
ATOM 1515 N N . LYS A 1 194 ? 19.180 -1.540 -19.136 1.00 93.31 194 LYS A N 1
ATOM 1516 C CA . LYS A 1 194 ? 19.156 -0.149 -19.626 1.00 93.31 194 LYS A CA 1
ATOM 1517 C C . LYS A 1 194 ? 17.817 0.271 -20.256 1.00 93.31 194 LYS A C 1
ATOM 1519 O O . LYS A 1 194 ? 17.794 0.772 -21.378 1.00 93.31 194 LYS A O 1
ATOM 1524 N N . GLN A 1 195 ? 16.724 0.066 -19.527 1.00 91.25 195 GLN A N 1
ATOM 1525 C CA . GLN A 1 195 ? 15.369 0.470 -19.932 1.00 91.25 195 GLN A CA 1
ATOM 1526 C C . GLN A 1 195 ? 14.923 1.712 -19.161 1.00 91.25 195 GLN A C 1
ATOM 1528 O O . GLN A 1 195 ? 15.427 1.949 -18.061 1.00 91.25 195 GLN A O 1
ATOM 1533 N N . PHE A 1 196 ? 13.981 2.486 -19.703 1.00 89.62 196 PHE A N 1
ATOM 1534 C CA . PHE A 1 196 ? 13.367 3.579 -18.949 1.00 89.62 196 PHE A CA 1
ATOM 1535 C C . PHE A 1 196 ? 12.536 3.029 -17.788 1.00 89.62 196 PHE A C 1
ATOM 1537 O O . PHE A 1 196 ? 11.897 1.983 -17.892 1.00 89.62 196 PHE A O 1
ATOM 1544 N N . LEU A 1 197 ? 12.545 3.735 -16.662 1.00 90.81 197 LEU A N 1
ATOM 1545 C CA . LEU A 1 197 ? 11.796 3.352 -15.472 1.00 90.81 197 LEU A CA 1
ATOM 1546 C C . LEU A 1 197 ? 10.286 3.316 -15.750 1.00 90.81 197 LEU A C 1
ATOM 1548 O O . LEU A 1 197 ? 9.600 2.443 -15.228 1.00 90.81 197 LEU A O 1
ATOM 1552 N N . THR A 1 198 ? 9.781 4.200 -16.615 1.00 89.38 198 THR A N 1
ATOM 1553 C CA . THR A 1 198 ? 8.394 4.185 -17.104 1.00 89.38 198 THR A CA 1
ATOM 1554 C C . THR A 1 198 ? 8.044 2.869 -17.800 1.00 89.38 198 THR A C 1
ATOM 1556 O O . THR A 1 198 ? 7.128 2.194 -17.341 1.00 89.38 198 THR A O 1
ATOM 1559 N N . ASP A 1 199 ? 8.815 2.443 -18.813 1.00 89.75 199 ASP A N 1
ATOM 1560 C CA . ASP A 1 199 ? 8.640 1.153 -19.510 1.00 89.75 199 ASP A CA 1
ATOM 1561 C C . ASP A 1 199 ? 8.578 -0.030 -18.525 1.00 89.75 199 ASP A C 1
ATOM 1563 O O . ASP A 1 199 ? 7.761 -0.944 -18.660 1.00 89.75 199 ASP A O 1
ATOM 1567 N N . VAL A 1 200 ? 9.461 -0.015 -17.522 1.00 94.44 200 VAL A N 1
ATOM 1568 C CA . VAL A 1 200 ? 9.566 -1.075 -16.513 1.00 94.44 200 VAL A CA 1
ATOM 1569 C C . VAL A 1 200 ? 8.351 -1.071 -15.583 1.00 94.44 200 VAL A C 1
ATOM 1571 O O . VAL A 1 200 ? 7.782 -2.130 -15.320 1.00 94.44 200 VAL A O 1
ATOM 1574 N N . LEU A 1 201 ? 7.925 0.101 -15.103 1.00 94.38 201 LEU A N 1
ATOM 1575 C CA . LEU A 1 201 ? 6.747 0.247 -14.245 1.00 94.38 201 LEU A CA 1
ATOM 1576 C C . LEU A 1 201 ? 5.445 -0.079 -14.988 1.00 94.38 201 LEU A C 1
ATOM 1578 O O . LEU A 1 201 ? 4.552 -0.663 -14.379 1.00 94.38 201 LEU A O 1
ATOM 1582 N N . GLU A 1 202 ? 5.340 0.242 -16.280 1.00 91.69 202 GLU A N 1
ATOM 1583 C CA . GLU A 1 202 ? 4.204 -0.140 -17.128 1.00 91.69 202 GLU A CA 1
ATOM 1584 C C . GLU A 1 202 ? 4.078 -1.662 -17.237 1.00 91.69 202 GLU A C 1
ATOM 1586 O O . GLU A 1 202 ? 3.002 -2.210 -16.991 1.00 91.69 202 GLU A O 1
ATOM 1591 N N . GLU A 1 203 ? 5.172 -2.368 -17.540 1.00 95.00 203 GLU A N 1
ATOM 1592 C CA . GLU A 1 203 ? 5.149 -3.830 -17.646 1.00 95.00 203 GLU A CA 1
ATOM 1593 C C . GLU A 1 203 ? 4.860 -4.481 -16.275 1.00 95.00 203 GLU A C 1
ATOM 1595 O O . GLU A 1 203 ? 4.038 -5.395 -16.197 1.00 95.00 203 GLU A O 1
ATOM 1600 N N . ILE A 1 204 ? 5.442 -3.975 -15.174 1.00 96.88 204 ILE A N 1
ATOM 1601 C CA . ILE A 1 204 ? 5.117 -4.411 -13.798 1.00 96.88 204 ILE A CA 1
ATOM 1602 C C . ILE A 1 204 ? 3.622 -4.222 -13.499 1.00 96.88 204 ILE A C 1
ATOM 1604 O O . ILE A 1 204 ? 2.963 -5.157 -13.033 1.00 96.88 204 ILE A O 1
ATOM 1608 N N . ALA A 1 205 ? 3.076 -3.033 -13.770 1.00 94.75 205 ALA A N 1
ATOM 1609 C CA . ALA A 1 205 ? 1.675 -2.704 -13.522 1.00 94.75 205 ALA A CA 1
ATOM 1610 C C . ALA A 1 205 ? 0.736 -3.607 -14.338 1.00 94.75 205 ALA A C 1
ATOM 1612 O O . ALA A 1 205 ? -0.207 -4.182 -13.788 1.00 94.75 205 ALA A O 1
ATOM 1613 N N . ALA A 1 206 ? 1.055 -3.819 -15.619 1.00 93.94 206 ALA A N 1
ATOM 1614 C CA . ALA A 1 206 ? 0.318 -4.705 -16.510 1.00 93.94 206 ALA A CA 1
ATOM 1615 C C . ALA A 1 206 ? 0.323 -6.164 -16.023 1.00 93.94 206 ALA A C 1
ATOM 1617 O O . ALA A 1 206 ? -0.728 -6.806 -16.036 1.00 93.94 206 ALA A O 1
ATOM 1618 N N . LYS A 1 207 ? 1.461 -6.693 -15.542 1.00 95.88 207 LYS A N 1
ATOM 1619 C CA . LYS A 1 207 ? 1.514 -8.051 -14.967 1.00 95.88 207 LYS A CA 1
ATOM 1620 C C . LYS A 1 207 ? 0.735 -8.178 -13.654 1.00 95.88 207 LYS A C 1
ATOM 1622 O O . LYS A 1 207 ? 0.088 -9.200 -13.446 1.00 95.88 207 LYS A O 1
ATOM 1627 N N . ALA A 1 208 ? 0.772 -7.162 -12.789 1.00 94.19 208 ALA A N 1
ATOM 1628 C CA . ALA A 1 208 ? -0.005 -7.138 -11.544 1.00 94.19 208 ALA A CA 1
ATOM 1629 C C . ALA A 1 208 ? -1.507 -6.849 -11.752 1.00 94.19 208 ALA A C 1
ATOM 1631 O O . ALA A 1 208 ? -2.288 -7.002 -10.811 1.00 94.19 208 ALA A O 1
ATOM 1632 N N . GLY A 1 209 ? -1.926 -6.427 -12.951 1.00 92.12 209 GLY A N 1
ATOM 1633 C CA . GLY A 1 209 ? -3.310 -6.038 -13.235 1.00 92.12 209 GLY A CA 1
ATOM 1634 C C . GLY A 1 209 ? -3.739 -4.754 -12.515 1.00 92.12 209 GLY A C 1
ATOM 1635 O O . GLY A 1 209 ? -4.888 -4.650 -12.084 1.00 92.12 209 GLY A O 1
ATOM 1636 N N . ILE A 1 210 ? -2.818 -3.799 -12.352 1.00 91.62 210 ILE A N 1
ATOM 1637 C CA . ILE A 1 210 ? -3.036 -2.499 -11.695 1.00 91.62 210 ILE A CA 1
ATOM 1638 C C . ILE A 1 210 ? -2.744 -1.342 -12.658 1.00 91.62 210 ILE A C 1
ATOM 1640 O O . ILE A 1 210 ? -2.055 -1.517 -13.658 1.00 91.62 210 ILE A O 1
ATOM 1644 N N . GLY A 1 211 ? -3.256 -0.148 -12.353 1.00 88.31 211 GLY A N 1
ATOM 1645 C CA . GLY A 1 211 ? -2.943 1.062 -13.122 1.00 88.31 211 GLY A CA 1
ATOM 1646 C C . GLY A 1 211 ? -1.589 1.677 -12.748 1.00 88.31 211 GLY A C 1
ATOM 1647 O O . GLY A 1 211 ? -1.162 1.573 -11.594 1.00 88.31 211 GLY A O 1
ATOM 1648 N N . LEU A 1 212 ? -0.963 2.366 -13.705 1.00 88.75 212 LEU A N 1
ATOM 1649 C CA . LEU A 1 212 ? 0.155 3.290 -13.495 1.00 88.75 212 LEU A CA 1
ATOM 1650 C C . LEU A 1 212 ? -0.310 4.712 -13.842 1.00 88.75 212 LEU A C 1
ATOM 1652 O O . LEU A 1 212 ? -0.748 4.942 -14.966 1.00 88.75 212 LEU A O 1
ATOM 1656 N N . ASN A 1 213 ? -0.184 5.670 -12.917 1.00 85.56 213 ASN A N 1
ATOM 1657 C CA . ASN A 1 213 ? -0.503 7.079 -13.190 1.00 85.56 213 ASN A CA 1
ATOM 1658 C C . ASN A 1 213 ? 0.740 7.969 -13.045 1.00 85.56 213 ASN A C 1
ATOM 1660 O O . ASN A 1 213 ? 1.420 7.942 -12.019 1.00 85.56 213 ASN A O 1
ATOM 1664 N N . ILE A 1 214 ? 0.989 8.831 -14.030 1.00 82.88 214 ILE A N 1
ATOM 1665 C CA . ILE A 1 214 ? 2.072 9.821 -13.997 1.00 82.88 214 ILE A CA 1
ATOM 1666 C C . ILE A 1 214 ? 1.480 11.159 -13.525 1.00 82.88 214 ILE A C 1
ATOM 1668 O O . ILE A 1 214 ? 0.877 11.906 -14.291 1.00 82.88 214 ILE A O 1
ATOM 1672 N N . LEU A 1 215 ? 1.612 11.450 -12.229 1.00 77.56 215 LEU A N 1
ATOM 1673 C CA . LEU A 1 215 ? 0.963 12.573 -11.539 1.00 77.56 215 LEU A CA 1
ATOM 1674 C C . LEU A 1 215 ? 1.924 13.760 -11.348 1.00 77.56 215 LEU A C 1
ATOM 1676 O O . LEU A 1 215 ? 2.044 14.338 -10.268 1.00 77.56 215 LEU A O 1
ATOM 1680 N N . THR A 1 216 ? 2.636 14.130 -12.413 1.00 66.38 216 THR A N 1
ATOM 1681 C CA . THR A 1 216 ? 3.646 15.199 -12.400 1.00 66.38 216 THR A CA 1
ATOM 1682 C C . THR A 1 216 ? 3.315 16.283 -13.422 1.00 66.38 216 THR A C 1
ATOM 1684 O O . THR A 1 216 ? 3.016 15.997 -14.577 1.00 66.38 216 THR A O 1
ATOM 1687 N N . THR A 1 217 ? 3.404 17.545 -12.994 1.00 55.84 217 THR A N 1
ATOM 1688 C CA . THR A 1 217 ? 3.269 18.724 -13.864 1.00 55.84 217 THR A CA 1
ATOM 1689 C C . THR A 1 217 ? 4.607 19.349 -14.262 1.00 55.84 217 THR A C 1
ATOM 1691 O O . THR A 1 217 ? 4.626 20.067 -15.250 1.00 55.84 217 THR A O 1
ATOM 1694 N N . ASN A 1 218 ? 5.687 19.110 -13.500 1.00 53.59 218 ASN A N 1
ATOM 1695 C CA . ASN A 1 218 ? 7.082 19.528 -13.776 1.00 53.59 218 ASN A CA 1
ATOM 1696 C C . ASN A 1 218 ? 8.114 18.903 -12.790 1.00 53.59 218 ASN A C 1
ATOM 1698 O O . ASN A 1 218 ? 9.246 19.370 -12.705 1.00 53.59 218 ASN A O 1
ATOM 1702 N N . GLY A 1 219 ? 7.725 17.919 -11.962 1.00 50.88 219 GLY A N 1
ATOM 1703 C CA . GLY A 1 219 ? 8.433 17.613 -10.703 1.00 50.88 219 GLY A CA 1
ATOM 1704 C C . GLY A 1 219 ? 9.114 16.247 -10.598 1.00 50.88 219 GLY A C 1
ATOM 1705 O O . GLY A 1 219 ? 9.995 16.101 -9.759 1.00 50.88 219 GLY A O 1
ATOM 1706 N N . ALA A 1 220 ? 8.729 15.271 -11.426 1.00 60.09 220 ALA A N 1
ATOM 1707 C CA . ALA A 1 220 ? 9.319 13.924 -11.433 1.00 60.09 220 ALA A CA 1
ATOM 1708 C C . ALA A 1 220 ? 9.905 13.554 -12.811 1.00 60.09 220 ALA A C 1
ATOM 1710 O O . ALA A 1 220 ? 9.915 12.398 -13.224 1.00 60.09 220 ALA A O 1
ATOM 1711 N N . GLN A 1 221 ? 10.396 14.562 -13.545 1.00 65.00 221 GLN A N 1
ATOM 1712 C CA . GLN A 1 221 ? 11.086 14.368 -14.827 1.00 65.00 221 GLN A CA 1
ATOM 1713 C C . GLN A 1 221 ? 12.328 13.476 -14.665 1.00 65.00 221 GLN A C 1
ATOM 1715 O O . GLN A 1 221 ? 12.630 12.672 -15.537 1.00 65.00 221 GLN A O 1
ATOM 1720 N N . LYS A 1 222 ? 13.006 13.569 -13.511 1.00 71.44 222 LYS A N 1
ATOM 1721 C CA . LYS A 1 222 ? 14.138 12.710 -13.146 1.00 71.44 222 LYS A CA 1
ATOM 1722 C C . LYS A 1 222 ? 13.745 11.232 -13.158 1.00 71.44 222 LYS A C 1
ATOM 1724 O O . LYS A 1 222 ? 14.490 10.431 -13.702 1.00 71.44 222 LYS A O 1
ATOM 1729 N N . GLU A 1 223 ? 12.606 10.884 -12.565 1.00 74.38 223 GLU A N 1
ATOM 1730 C CA . GLU A 1 223 ? 12.076 9.521 -12.506 1.00 74.38 223 GLU A CA 1
ATOM 1731 C C . GLU A 1 223 ? 11.540 9.057 -13.872 1.00 74.38 223 GLU A C 1
ATOM 1733 O O . GLU A 1 223 ? 11.716 7.894 -14.223 1.00 74.38 223 GLU A O 1
ATOM 1738 N N . ILE A 1 224 ? 10.941 9.957 -14.664 1.00 75.88 224 ILE A N 1
ATOM 1739 C CA . ILE A 1 224 ? 10.479 9.666 -16.035 1.00 75.88 224 ILE A CA 1
ATOM 1740 C C . ILE A 1 224 ? 11.658 9.320 -16.959 1.00 75.88 224 ILE A C 1
ATOM 1742 O O . ILE A 1 224 ? 11.627 8.297 -17.641 1.00 75.88 224 ILE A O 1
ATOM 1746 N N . ASP A 1 225 ? 12.717 10.133 -16.942 1.00 78.12 225 ASP A N 1
ATOM 1747 C CA . ASP A 1 225 ? 13.904 9.952 -17.789 1.00 78.12 225 ASP A CA 1
ATOM 1748 C C . ASP A 1 225 ? 14.907 8.931 -17.212 1.00 78.12 225 ASP A C 1
ATOM 1750 O O . ASP A 1 225 ? 15.962 8.678 -17.805 1.00 78.12 225 ASP A O 1
ATOM 1754 N N . GLN A 1 226 ? 14.623 8.345 -16.042 1.00 86.62 226 GLN A N 1
ATOM 1755 C CA . GLN A 1 226 ? 15.551 7.440 -15.372 1.00 86.62 226 GLN A CA 1
ATOM 1756 C C . GLN A 1 226 ? 15.710 6.139 -16.158 1.00 86.62 226 GLN A C 1
ATOM 1758 O O . GLN A 1 226 ? 14.755 5.397 -16.365 1.00 86.62 226 GLN A O 1
ATOM 1763 N N . VAL A 1 227 ? 16.953 5.800 -16.500 1.00 90.38 227 VAL A N 1
ATOM 1764 C CA . VAL A 1 227 ? 17.305 4.493 -17.063 1.00 90.38 227 VAL A CA 1
ATOM 1765 C C . VAL A 1 227 ? 17.767 3.557 -15.946 1.00 90.38 227 VAL A C 1
ATOM 1767 O O . VAL A 1 227 ? 18.651 3.904 -15.161 1.00 90.38 227 VAL A O 1
ATOM 1770 N N . VAL A 1 228 ? 17.193 2.355 -15.884 1.00 93.25 228 VAL A N 1
ATOM 1771 C CA . VAL A 1 228 ? 17.471 1.343 -14.855 1.00 93.25 228 VAL A CA 1
ATOM 1772 C C . VAL A 1 228 ? 18.043 0.052 -15.444 1.00 93.25 228 VAL A C 1
ATOM 1774 O O . VAL A 1 228 ? 17.951 -0.232 -16.639 1.00 93.25 228 VAL A O 1
ATOM 1777 N N . THR A 1 229 ? 18.70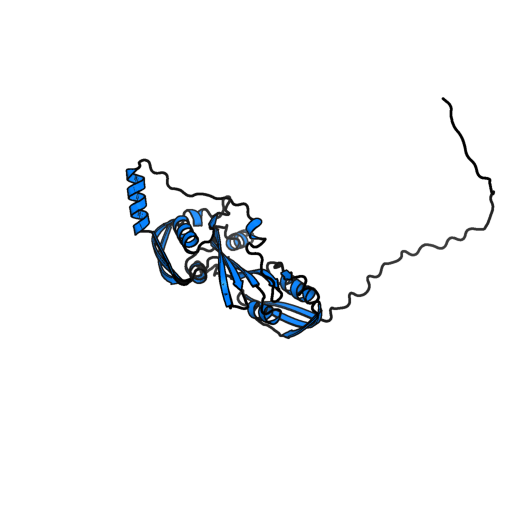8 -0.730 -14.598 1.00 95.81 229 THR A N 1
ATOM 1778 C CA . THR A 1 229 ? 19.195 -2.082 -14.901 1.00 95.81 229 THR A CA 1
ATOM 1779 C C . THR A 1 229 ? 19.034 -2.901 -13.633 1.00 95.81 229 THR A C 1
ATOM 1781 O O . THR A 1 229 ? 19.679 -2.600 -12.631 1.00 95.81 229 THR A O 1
ATOM 1784 N N . TRP A 1 230 ? 18.143 -3.885 -13.668 1.00 96.69 230 TRP A N 1
ATOM 1785 C CA . TRP A 1 230 ? 17.724 -4.676 -12.515 1.00 96.69 230 TRP A CA 1
ATOM 1786 C C . TRP A 1 230 ? 17.708 -6.150 -12.902 1.00 96.69 230 TRP A C 1
ATOM 1788 O O . TRP A 1 230 ? 17.174 -6.511 -13.947 1.00 96.69 230 TRP A O 1
ATOM 1798 N N . ASP A 1 231 ? 18.272 -6.988 -12.044 1.00 96.75 231 ASP A N 1
ATOM 1799 C CA . ASP A 1 231 ? 18.173 -8.440 -12.137 1.00 96.75 231 ASP A CA 1
ATOM 1800 C C . ASP A 1 231 ? 17.682 -8.935 -10.776 1.00 96.75 231 ASP A C 1
ATOM 1802 O O . ASP A 1 231 ? 18.386 -8.811 -9.770 1.00 96.75 231 ASP A O 1
ATOM 1806 N N . VAL A 1 232 ? 16.417 -9.348 -10.719 1.00 96.19 232 VAL A N 1
ATOM 1807 C CA . VAL A 1 232 ? 15.705 -9.671 -9.476 1.00 96.19 232 VAL A CA 1
ATOM 1808 C C . VAL A 1 232 ? 14.806 -10.877 -9.688 1.00 96.19 232 VAL A C 1
ATOM 1810 O O . VAL A 1 232 ? 14.175 -11.022 -10.734 1.00 96.19 232 VAL A O 1
ATOM 1813 N N . ALA A 1 233 ? 14.715 -11.741 -8.682 1.00 96.19 233 ALA A N 1
ATOM 1814 C CA . ALA A 1 233 ? 13.946 -12.974 -8.756 1.00 96.19 233 ALA A CA 1
ATOM 1815 C C . ALA A 1 233 ? 13.111 -13.179 -7.491 1.00 96.19 233 ALA A C 1
ATOM 1817 O O . ALA A 1 233 ? 13.611 -13.002 -6.382 1.00 96.19 233 ALA A O 1
ATOM 1818 N N . ALA A 1 234 ? 11.861 -13.607 -7.679 1.00 95.50 234 ALA A N 1
ATOM 1819 C CA . ALA A 1 234 ? 10.928 -13.988 -6.618 1.00 95.50 234 ALA A CA 1
ATOM 1820 C C . ALA A 1 234 ? 10.678 -12.910 -5.533 1.00 95.50 234 ALA A C 1
ATOM 1822 O O . ALA A 1 234 ? 10.589 -13.226 -4.347 1.00 95.50 234 ALA A O 1
ATOM 1823 N N . VAL A 1 235 ? 10.527 -11.642 -5.931 1.00 96.69 235 VAL A N 1
ATOM 1824 C CA . VAL A 1 235 ? 10.265 -10.502 -5.024 1.00 96.69 235 VAL A CA 1
ATOM 1825 C C . VAL A 1 235 ? 8.801 -10.055 -5.063 1.00 96.69 235 VAL A C 1
ATOM 1827 O O . VAL A 1 235 ? 8.167 -10.085 -6.113 1.00 96.69 235 VAL A O 1
ATOM 1830 N N . SER A 1 236 ? 8.224 -9.627 -3.937 1.00 95.94 236 SER A N 1
ATOM 1831 C CA . SER A 1 236 ? 6.869 -9.049 -3.934 1.00 95.94 236 SER A CA 1
ATOM 1832 C C . SER A 1 236 ? 6.878 -7.620 -4.499 1.00 95.94 236 SER A C 1
ATOM 1834 O O . SER A 1 236 ? 7.926 -6.980 -4.566 1.00 95.94 236 SER A O 1
ATOM 1836 N N . LEU A 1 237 ? 5.714 -7.070 -4.868 1.00 96.00 237 LEU A N 1
ATOM 1837 C CA . LEU A 1 237 ? 5.641 -5.664 -5.301 1.00 96.00 237 LEU A CA 1
ATOM 1838 C C . LEU A 1 237 ? 5.947 -4.674 -4.159 1.00 96.00 237 LEU A C 1
ATOM 1840 O O . LEU A 1 237 ? 6.451 -3.579 -4.403 1.00 96.00 237 LEU A O 1
ATOM 1844 N N . GLU A 1 238 ? 5.671 -5.068 -2.914 1.00 95.00 238 GLU A N 1
ATOM 1845 C CA . GLU A 1 238 ? 6.025 -4.296 -1.717 1.00 95.00 238 GLU A CA 1
ATOM 1846 C C . GLU A 1 238 ? 7.552 -4.260 -1.524 1.00 95.00 238 GLU A C 1
ATOM 1848 O O . GLU A 1 238 ? 8.112 -3.197 -1.283 1.00 95.00 238 GLU A O 1
ATOM 1853 N N . GLU A 1 239 ? 8.236 -5.384 -1.761 1.00 95.25 239 GLU A N 1
ATOM 1854 C CA . GLU A 1 239 ? 9.700 -5.489 -1.711 1.00 95.25 239 GLU A CA 1
ATOM 1855 C C . GLU A 1 239 ? 10.373 -4.770 -2.900 1.00 95.25 239 GLU A C 1
ATOM 1857 O O . GLU A 1 239 ? 11.345 -4.041 -2.709 1.00 95.25 239 GLU A O 1
ATOM 1862 N N . LEU A 1 240 ? 9.797 -4.851 -4.111 1.00 96.50 240 LEU A N 1
ATOM 1863 C CA . LEU A 1 240 ? 10.201 -4.018 -5.257 1.00 96.50 240 LEU A CA 1
ATOM 1864 C C . LEU A 1 240 ? 10.152 -2.521 -4.923 1.00 96.50 240 LEU A C 1
ATOM 1866 O O . LEU A 1 240 ? 11.097 -1.783 -5.215 1.00 96.50 240 LEU A O 1
ATOM 1870 N N . THR A 1 241 ? 9.071 -2.095 -4.266 1.00 95.69 241 THR A N 1
ATOM 1871 C CA . THR A 1 241 ? 8.896 -0.710 -3.818 1.00 95.69 241 THR A CA 1
ATOM 1872 C C . THR A 1 241 ? 9.923 -0.343 -2.750 1.00 95.69 241 THR A C 1
ATOM 1874 O O . THR A 1 241 ? 10.576 0.691 -2.858 1.00 95.69 241 THR A O 1
ATOM 1877 N N . ASN A 1 242 ? 10.117 -1.206 -1.752 1.00 93.94 242 ASN A N 1
ATOM 1878 C CA . ASN A 1 242 ? 11.059 -0.979 -0.661 1.00 93.94 242 ASN A CA 1
ATOM 1879 C C . ASN A 1 242 ? 12.502 -0.783 -1.142 1.00 93.94 242 ASN A C 1
ATOM 1881 O O . ASN A 1 242 ? 13.183 0.120 -0.668 1.00 93.94 242 ASN A O 1
ATOM 1885 N N . THR A 1 243 ? 12.958 -1.614 -2.079 1.00 93.44 243 THR A N 1
ATOM 1886 C CA . THR A 1 243 ? 14.396 -1.812 -2.308 1.00 93.44 243 THR A CA 1
ATOM 1887 C C . THR A 1 243 ? 14.883 -1.319 -3.683 1.00 93.44 243 THR A C 1
ATOM 1889 O O . THR A 1 243 ? 16.046 -0.934 -3.801 1.00 93.44 243 THR A O 1
ATOM 1892 N N . TRP A 1 244 ? 14.030 -1.262 -4.719 1.00 94.75 244 TRP A N 1
ATOM 1893 C CA . TRP A 1 244 ? 14.441 -0.867 -6.086 1.00 94.75 244 TRP A CA 1
ATOM 1894 C C . TRP A 1 244 ? 13.771 0.398 -6.619 1.00 94.75 244 TRP A C 1
ATOM 1896 O O . TRP A 1 244 ? 14.369 1.095 -7.442 1.00 94.75 244 TRP A O 1
ATOM 1906 N N . PHE A 1 245 ? 12.558 0.727 -6.176 1.00 94.12 245 PHE A N 1
ATOM 1907 C CA . PHE A 1 245 ? 11.866 1.909 -6.684 1.00 94.12 245 PHE A CA 1
ATOM 1908 C C . PHE A 1 245 ? 12.427 3.213 -6.075 1.00 94.12 245 PHE A C 1
ATOM 1910 O O . PHE A 1 245 ? 12.594 3.301 -4.854 1.00 94.12 245 PHE A O 1
ATOM 1917 N N . PRO A 1 246 ? 12.693 4.252 -6.894 1.00 91.31 246 PRO A N 1
ATOM 1918 C CA . PRO A 1 246 ? 13.021 5.594 -6.410 1.00 91.31 246 PRO A CA 1
ATOM 1919 C C . PRO A 1 246 ? 11.908 6.210 -5.557 1.00 91.31 246 PRO A C 1
ATOM 1921 O O . PRO A 1 246 ? 10.733 5.894 -5.726 1.00 91.31 246 PRO A O 1
ATOM 1924 N N . SER A 1 247 ? 12.259 7.168 -4.701 1.00 87.81 247 SER A N 1
ATOM 1925 C CA . SER A 1 247 ? 11.337 7.817 -3.754 1.00 87.81 247 SER A CA 1
ATOM 1926 C C . SER A 1 247 ? 10.194 8.629 -4.385 1.00 87.81 247 SER A C 1
ATOM 1928 O O . SER A 1 247 ? 9.190 8.874 -3.716 1.00 87.81 247 SER A O 1
ATOM 1930 N N . GLY A 1 248 ? 10.293 8.997 -5.668 1.00 88.06 248 GLY A N 1
ATOM 1931 C CA . GLY A 1 248 ? 9.181 9.562 -6.449 1.00 88.06 248 GLY A CA 1
ATOM 1932 C C . GLY A 1 248 ? 8.139 8.533 -6.921 1.00 88.06 248 GLY A C 1
ATOM 1933 O O . GLY A 1 248 ? 7.091 8.911 -7.437 1.00 88.06 248 GLY A O 1
ATOM 1934 N N . ILE A 1 249 ? 8.389 7.232 -6.752 1.00 91.44 249 ILE A N 1
ATOM 1935 C CA . ILE A 1 249 ? 7.424 6.174 -7.075 1.00 91.44 249 ILE A CA 1
ATOM 1936 C C . ILE A 1 249 ? 6.595 5.851 -5.835 1.00 91.44 249 ILE A C 1
ATOM 1938 O O . ILE A 1 249 ? 7.140 5.752 -4.734 1.00 91.44 249 ILE A O 1
ATOM 1942 N N . ARG A 1 250 ? 5.283 5.649 -5.995 1.00 92.25 250 ARG A N 1
ATOM 1943 C CA . ARG A 1 250 ? 4.403 5.223 -4.898 1.00 92.25 250 ARG A CA 1
ATOM 1944 C C . ARG A 1 250 ? 3.598 3.983 -5.258 1.00 92.25 250 ARG A C 1
ATOM 1946 O O . ARG A 1 250 ? 2.921 3.940 -6.283 1.00 92.25 250 ARG A O 1
ATOM 1953 N N . LEU A 1 251 ? 3.634 2.991 -4.372 1.00 94.62 251 LEU A N 1
ATOM 1954 C CA . LEU A 1 251 ? 2.727 1.849 -4.380 1.00 94.62 251 LEU A CA 1
ATOM 1955 C C . LEU A 1 251 ? 1.521 2.153 -3.501 1.00 94.62 251 LEU A C 1
ATOM 1957 O O . LEU A 1 251 ? 1.658 2.449 -2.315 1.00 94.62 251 LEU A O 1
ATOM 1961 N N . TYR A 1 252 ? 0.337 1.998 -4.076 1.00 94.12 252 TYR A N 1
ATOM 1962 C CA . TYR A 1 252 ? -0.913 1.981 -3.342 1.00 94.12 252 TYR A CA 1
ATOM 1963 C C . TYR A 1 252 ? -1.393 0.545 -3.187 1.00 94.12 252 TYR A C 1
ATOM 1965 O O . TYR A 1 252 ? -1.450 -0.209 -4.163 1.00 94.12 252 TYR A O 1
ATOM 1973 N N . SER A 1 253 ? -1.773 0.164 -1.973 1.00 95.00 253 SER A N 1
ATOM 1974 C CA . SER A 1 253 ? -2.223 -1.190 -1.653 1.00 95.00 253 SER A CA 1
ATOM 1975 C C . SER A 1 253 ? -3.377 -1.185 -0.654 1.00 95.00 253 SER A C 1
ATOM 1977 O O . SER A 1 253 ? -3.688 -0.170 -0.034 1.00 95.00 253 SER A O 1
ATOM 1979 N N . ARG A 1 254 ? -4.041 -2.331 -0.525 1.00 95.06 254 ARG A N 1
ATOM 1980 C CA . ARG A 1 254 ? -5.103 -2.593 0.443 1.00 95.06 254 ARG A CA 1
ATOM 1981 C C . ARG A 1 254 ? -4.801 -3.878 1.188 1.00 95.06 254 ARG A C 1
ATOM 1983 O O . ARG A 1 254 ? -4.671 -4.920 0.550 1.00 95.06 254 ARG A O 1
ATOM 1990 N N . THR A 1 255 ? -4.765 -3.820 2.511 1.00 95.38 255 THR A N 1
ATOM 1991 C CA . THR A 1 255 ? -4.616 -4.992 3.374 1.00 95.38 255 THR A CA 1
ATOM 1992 C C . THR A 1 255 ? -5.961 -5.367 3.987 1.00 95.38 255 THR A C 1
ATOM 1994 O O . THR A 1 255 ? -6.597 -4.565 4.671 1.00 95.38 255 THR A O 1
ATOM 1997 N N . ASP A 1 256 ? -6.389 -6.599 3.728 1.00 94.56 256 ASP A N 1
ATOM 1998 C CA . ASP A 1 256 ? -7.502 -7.269 4.398 1.00 94.56 256 ASP A CA 1
ATOM 1999 C C . ASP A 1 256 ? -6.971 -7.872 5.706 1.00 94.56 256 ASP A C 1
ATOM 2001 O O . ASP A 1 256 ? -6.164 -8.805 5.674 1.00 94.56 256 ASP A O 1
ATOM 2005 N N . LEU A 1 257 ? -7.358 -7.309 6.858 1.00 94.06 257 LEU A N 1
ATOM 2006 C CA . LEU A 1 257 ? -6.797 -7.723 8.147 1.00 94.06 257 LEU A CA 1
ATOM 2007 C C . LEU A 1 257 ? -7.370 -9.047 8.661 1.00 94.06 257 LEU A C 1
ATOM 2009 O O . LEU A 1 257 ? -6.778 -9.609 9.577 1.00 94.06 257 LEU A O 1
ATOM 2013 N N . GLU A 1 258 ? -8.468 -9.551 8.098 1.00 92.00 258 GLU A N 1
ATOM 2014 C CA . GLU A 1 258 ? -9.006 -10.870 8.444 1.00 92.00 258 GLU A CA 1
ATOM 2015 C C . GLU A 1 258 ? -8.171 -11.974 7.788 1.00 92.00 258 GLU A C 1
ATOM 2017 O O . GLU A 1 258 ? -7.877 -12.994 8.409 1.00 92.00 258 GLU A O 1
ATOM 2022 N N . LYS A 1 259 ? -7.767 -11.754 6.530 1.00 91.31 259 LYS A N 1
ATO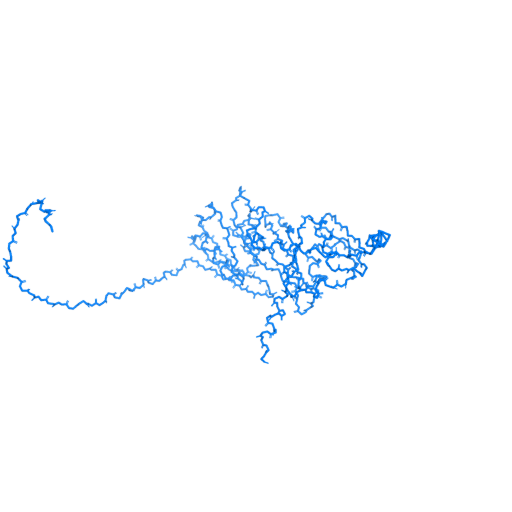M 2023 C CA . LYS A 1 259 ? -7.013 -12.729 5.724 1.00 91.31 259 LYS A CA 1
ATOM 2024 C C . LYS A 1 259 ? -5.496 -12.550 5.787 1.00 91.31 259 LYS A C 1
ATOM 2026 O O . LYS A 1 259 ? -4.780 -13.431 5.328 1.00 91.31 259 LYS A O 1
ATOM 2031 N N . ASP A 1 260 ? -5.025 -11.417 6.307 1.00 90.25 260 ASP A N 1
ATOM 2032 C CA . ASP A 1 260 ? -3.617 -10.988 6.284 1.00 90.25 260 ASP A CA 1
ATOM 2033 C C . ASP A 1 260 ? -3.050 -10.840 4.853 1.00 90.25 260 ASP A C 1
ATOM 2035 O O . ASP A 1 260 ? -1.858 -11.005 4.601 1.00 90.25 260 ASP A O 1
ATOM 2039 N N . VAL A 1 261 ? -3.921 -10.517 3.887 1.00 90.81 261 VAL A N 1
ATOM 2040 C CA . VAL A 1 261 ? -3.573 -10.403 2.460 1.00 90.81 261 VAL A CA 1
ATOM 2041 C C . VAL A 1 261 ? -3.527 -8.937 2.042 1.00 90.81 261 VAL A C 1
ATOM 2043 O O . VAL A 1 261 ? -4.518 -8.215 2.159 1.00 90.81 261 VAL A O 1
ATOM 2046 N N . SER A 1 262 ? -2.390 -8.518 1.482 1.00 91.50 262 SER A N 1
ATOM 2047 C CA . SER A 1 262 ? -2.231 -7.212 0.834 1.00 91.50 262 SER A CA 1
ATOM 2048 C C . SER A 1 262 ? -2.381 -7.335 -0.683 1.00 91.50 262 SER A C 1
ATOM 2050 O O . SER A 1 262 ? -1.628 -8.057 -1.331 1.00 91.50 262 SER A O 1
ATOM 2052 N N . LYS A 1 263 ? -3.341 -6.606 -1.260 1.00 92.31 263 LYS A N 1
ATOM 2053 C CA . LYS A 1 263 ? -3.557 -6.497 -2.708 1.00 92.31 263 LYS A CA 1
ATOM 2054 C C . LYS A 1 263 ? -3.040 -5.139 -3.210 1.00 92.31 263 LYS A C 1
ATOM 2056 O O . LYS A 1 263 ? -3.437 -4.118 -2.645 1.00 92.31 263 LYS A O 1
ATOM 2061 N N . PRO A 1 264 ? -2.211 -5.075 -4.266 1.00 93.81 264 PRO A N 1
ATOM 2062 C CA . PRO A 1 264 ? -1.857 -3.804 -4.887 1.00 93.81 264 PRO A CA 1
ATOM 2063 C C . PRO A 1 264 ? -3.063 -3.200 -5.628 1.00 93.81 264 PRO A C 1
ATOM 2065 O O . PRO A 1 264 ? -3.929 -3.917 -6.133 1.00 93.81 264 PRO A O 1
ATOM 2068 N N . LEU A 1 265 ? -3.126 -1.870 -5.677 1.00 92.00 265 LEU A N 1
ATOM 2069 C CA . LEU A 1 265 ? -4.219 -1.107 -6.289 1.00 92.00 265 LEU A CA 1
ATOM 2070 C C . LEU A 1 265 ? -3.742 -0.257 -7.472 1.00 92.00 265 LEU A C 1
ATOM 2072 O O . LEU A 1 265 ? -4.419 -0.203 -8.496 1.00 92.00 265 LEU A O 1
ATOM 2076 N N . ARG A 1 266 ? -2.603 0.429 -7.319 1.00 90.69 266 ARG A N 1
ATOM 2077 C CA . ARG A 1 266 ? -2.066 1.389 -8.295 1.00 90.69 266 ARG A CA 1
ATOM 2078 C C . ARG A 1 266 ? -0.577 1.635 -8.038 1.00 90.69 266 ARG A C 1
ATOM 2080 O O . ARG A 1 266 ? -0.156 1.628 -6.881 1.00 90.69 266 ARG A O 1
ATOM 2087 N N . LEU A 1 267 ? 0.185 1.915 -9.089 1.00 92.62 267 LEU A N 1
ATOM 2088 C CA . LEU A 1 267 ? 1.493 2.569 -9.016 1.00 92.62 267 LEU A CA 1
ATOM 2089 C C . LEU A 1 267 ? 1.364 4.024 -9.478 1.00 92.62 267 LEU A C 1
ATOM 2091 O O . LEU A 1 267 ? 0.574 4.323 -10.374 1.00 92.62 267 LEU A O 1
ATOM 2095 N N . THR A 1 268 ? 2.140 4.937 -8.907 1.00 89.50 268 THR A N 1
ATOM 2096 C CA . THR A 1 268 ? 2.247 6.305 -9.433 1.00 89.50 268 THR A CA 1
ATOM 2097 C C . THR A 1 268 ? 3.682 6.789 -9.512 1.00 89.50 268 THR A C 1
ATOM 2099 O O . THR A 1 268 ? 4.555 6.314 -8.785 1.00 89.50 268 THR A O 1
ATOM 2102 N N . ILE A 1 269 ? 3.896 7.761 -10.399 1.00 88.00 269 ILE A N 1
ATOM 2103 C CA . ILE A 1 269 ? 5.075 8.625 -10.419 1.00 88.00 269 ILE A CA 1
ATOM 2104 C C . ILE A 1 269 ? 4.620 10.007 -9.943 1.00 88.00 269 ILE A C 1
ATOM 2106 O O . ILE A 1 269 ? 3.800 10.652 -10.599 1.00 88.00 269 ILE A O 1
ATOM 2110 N N . GLU A 1 270 ? 5.126 10.450 -8.798 1.00 82.00 270 GLU A N 1
ATOM 2111 C CA . GLU A 1 270 ? 4.762 11.696 -8.118 1.00 82.00 270 GLU A CA 1
ATOM 2112 C C . GLU A 1 270 ? 6.021 12.491 -7.732 1.00 82.00 270 GLU A C 1
ATOM 2114 O O . GLU A 1 270 ? 7.069 11.902 -7.461 1.00 82.00 270 GLU A O 1
ATOM 2119 N N . PRO A 1 271 ? 5.958 13.834 -7.659 1.00 72.88 271 PRO A N 1
ATOM 2120 C CA . PRO A 1 271 ? 7.056 14.621 -7.106 1.00 72.88 271 PRO A CA 1
ATOM 2121 C C . PRO A 1 271 ? 7.376 14.179 -5.670 1.00 72.88 271 PRO A C 1
ATOM 2123 O O . PRO A 1 271 ? 6.473 14.096 -4.832 1.00 72.88 271 PRO A O 1
ATOM 2126 N N . ASN A 1 272 ? 8.654 13.932 -5.362 1.00 67.44 272 ASN A N 1
ATOM 2127 C CA . ASN A 1 272 ? 9.070 13.558 -4.010 1.00 67.44 272 ASN A CA 1
ATOM 2128 C C . ASN A 1 272 ? 8.795 14.714 -3.023 1.00 67.44 272 ASN A C 1
ATOM 2130 O O . ASN A 1 272 ? 9.483 15.737 -3.019 1.00 67.44 272 ASN A O 1
ATOM 2134 N N . GLN A 1 273 ? 7.782 14.525 -2.175 1.00 61.88 273 GLN A N 1
ATOM 2135 C CA . GLN A 1 273 ? 7.336 15.507 -1.184 1.00 61.88 273 GLN A CA 1
ATOM 2136 C C . GLN A 1 273 ? 8.344 15.710 -0.041 1.00 61.88 273 GLN A C 1
ATOM 2138 O O . GLN A 1 273 ? 8.425 16.817 0.488 1.00 61.88 273 GLN A O 1
ATOM 2143 N N . ASP A 1 274 ? 9.142 14.696 0.306 1.00 58.66 274 ASP A N 1
ATOM 2144 C CA . ASP A 1 274 ? 10.151 14.803 1.366 1.00 58.66 274 ASP A CA 1
ATOM 2145 C C . ASP A 1 274 ? 11.348 15.651 0.895 1.00 58.66 274 ASP A C 1
ATOM 2147 O O . ASP A 1 274 ? 11.784 16.558 1.603 1.00 58.66 274 ASP A O 1
ATOM 2151 N N . ALA A 1 275 ? 11.787 15.476 -0.358 1.00 53.22 275 ALA A N 1
ATOM 2152 C CA . ALA A 1 275 ? 12.805 16.338 -0.972 1.00 53.22 275 ALA A CA 1
ATOM 2153 C C . ALA A 1 275 ? 12.338 17.805 -1.114 1.00 53.22 275 ALA A C 1
ATOM 2155 O O . ALA A 1 275 ? 13.133 18.738 -0.978 1.00 53.22 275 ALA A O 1
ATOM 2156 N N . GLN A 1 276 ? 11.041 18.033 -1.356 1.00 51.94 276 GLN A N 1
ATOM 2157 C CA . GLN A 1 276 ? 10.457 19.381 -1.365 1.00 51.94 276 GLN A CA 1
ATOM 2158 C C . GLN A 1 276 ? 10.348 19.988 0.041 1.00 51.94 276 GLN A C 1
ATOM 2160 O O . GLN A 1 276 ? 10.452 21.207 0.184 1.00 51.94 276 GLN A O 1
ATOM 2165 N N . ALA A 1 277 ? 10.155 19.179 1.085 1.00 52.56 277 ALA A N 1
ATOM 2166 C CA . ALA A 1 277 ? 10.113 19.669 2.459 1.00 52.56 277 ALA A CA 1
ATOM 2167 C C . ALA A 1 277 ? 11.476 20.228 2.900 1.00 52.56 277 ALA A C 1
ATOM 2169 O O . ALA A 1 277 ? 11.529 21.312 3.475 1.00 52.56 277 ALA A O 1
ATOM 2170 N N . GLU A 1 278 ? 12.578 19.548 2.574 1.00 49.94 278 GLU A N 1
ATOM 2171 C CA . GLU A 1 278 ? 13.932 19.966 2.972 1.00 49.94 278 GLU A CA 1
ATOM 2172 C C . GLU A 1 278 ? 14.405 21.238 2.247 1.00 49.94 278 GLU A C 1
ATOM 2174 O O . GLU A 1 278 ? 14.997 22.126 2.868 1.00 49.94 278 GLU A O 1
ATOM 2179 N N . GLN A 1 279 ? 14.067 21.396 0.961 1.00 47.47 279 GLN A N 1
ATOM 2180 C CA . GLN A 1 279 ? 14.366 22.624 0.206 1.00 47.47 279 GLN A CA 1
ATOM 2181 C C . GLN A 1 279 ? 13.673 23.866 0.789 1.00 47.47 279 GLN A C 1
ATOM 2183 O O . GLN A 1 279 ? 14.234 24.956 0.738 1.00 47.47 279 GLN A O 1
ATOM 2188 N N . ASN A 1 280 ? 12.492 23.710 1.397 1.00 46.25 280 ASN A N 1
ATOM 2189 C CA . ASN A 1 280 ? 11.744 24.806 2.026 1.00 46.25 280 ASN A CA 1
ATOM 2190 C C . ASN A 1 280 ? 12.200 25.143 3.463 1.00 46.25 280 ASN A C 1
ATOM 2192 O O . ASN A 1 280 ? 11.633 26.043 4.083 1.00 46.25 280 ASN A O 1
ATOM 2196 N N . VAL A 1 281 ? 13.194 24.433 4.010 1.00 46.44 281 VAL A N 1
ATOM 2197 C CA . VAL A 1 281 ? 13.731 24.650 5.372 1.00 46.44 281 VAL A CA 1
ATOM 2198 C C . VAL A 1 281 ? 15.122 25.304 5.352 1.00 46.44 281 VAL A C 1
ATOM 2200 O O . VAL A 1 281 ? 15.614 25.737 6.395 1.00 46.44 281 VAL A O 1
ATOM 2203 N N . THR A 1 282 ? 15.743 25.449 4.178 1.00 35.91 282 THR A N 1
ATOM 2204 C CA . THR A 1 282 ? 17.030 26.148 4.028 1.00 35.91 282 THR A CA 1
ATOM 2205 C C . THR A 1 282 ? 16.788 27.632 3.689 1.00 35.91 282 THR A C 1
ATOM 2207 O O . THR A 1 282 ? 16.157 27.893 2.665 1.00 35.91 282 THR A O 1
ATOM 2210 N N . PRO A 1 283 ? 17.232 28.595 4.527 1.00 41.03 283 PRO A N 1
ATOM 2211 C CA . PRO A 1 283 ? 17.045 30.036 4.305 1.00 41.03 283 PRO A CA 1
ATOM 2212 C C . PRO A 1 283 ? 18.027 30.651 3.293 1.00 41.03 283 PRO A C 1
ATOM 2214 O O . PRO A 1 283 ? 19.144 30.106 3.136 1.00 41.03 283 PRO A O 1
#

pLDDT: mean 79.84, std 21.32, range [23.11, 98.12]

Secondary structure (DSSP, 8-state):
------------------------------PPP-PPPSEEEEEEEETTEEEEEEEEEEEEHHHHHHHHHHHSTT---EEE-HHHHT-EEEEEEEEEEHHHHHHHH-TT-EEEEEEE---STTS---EEEEEEEE--TT----SS-TTGGGS--------PPPSSHHHHHHHHHHHHHHEEEEEETTEEEEEEEEEEHHHHHHHHHHHHT-EEEE--SSS-HHHHS-EEEEEEEEE-HHHHHHHTS-TTEEEEEEEETTTTEEEEEEEEE---HHHHHHHTT--

Solvent-accessible surface area (backbone atoms only — not comparable to full-atom values): 16579 Å² total; per-residue (Å²): 132,89,86,78,89,86,89,86,84,82,89,86,82,90,88,89,83,81,92,76,90,75,82,84,73,82,81,77,80,73,76,73,82,76,74,76,67,71,45,51,75,48,63,48,77,54,99,76,41,54,26,32,26,39,43,32,58,71,29,52,34,45,60,58,50,45,48,50,18,61,56,39,95,78,50,24,52,61,45,63,35,80,81,41,38,77,36,64,37,66,49,77,50,70,72,28,50,49,71,59,40,45,32,72,76,29,50,58,19,35,39,32,33,40,27,34,6,13,49,39,85,92,47,57,47,48,74,40,70,56,32,40,35,41,40,43,99,89,57,78,81,66,95,69,55,80,68,67,78,69,56,81,86,49,82,73,83,89,72,88,84,63,96,43,72,66,55,43,49,54,51,50,60,46,44,60,69,30,49,40,80,48,69,56,99,76,24,34,32,36,43,34,53,75,37,44,41,50,64,53,50,48,54,51,22,59,67,72,73,34,51,70,43,53,66,53,93,86,61,33,59,70,58,54,71,29,68,42,69,48,81,48,71,75,36,39,71,67,52,43,29,38,61,68,28,49,51,36,30,34,45,30,33,37,34,38,52,67,78,73,44,73,45,80,57,34,40,35,41,32,48,43,62,68,66,54,52,58,62,74,70,62,133

Sequence (283 aa):
MFAGVTVSGVTIHQEPGKLKQNAAKPATTQASPQKHPTWRVKVVEDFGAPFVSVHAKKALFSDVASEIGRQLKLKVPIHVTDKAKQQLLTDDFDNLPLEQAVRRLSPHAVIDYVMNGGADPMYPARKQALTIYFLGSDEKAPDVPAWIMKDPSSEMYVGMVYATEDEEKDAREKRKKDLQVAYNDGLFTLHVHKQFLTDVLEEIAAKAGIGLNILTTNGAQKEIDQVVTWDVAAVSLEELTNTWFPSGIRLYSRTDLEKDVSKPLRLTIEPNQDAQAEQNVTP

Radius of gyration: 30.24 Å; Cα contacts (8 Å, |Δi|>4): 471; chains: 1; bounding box: 82×75×76 Å